Protein AF-0000000086481376 (afdb_homodimer)

Structure (mmCIF, N/CA/C/O backbone):
data_AF-0000000086481376-model_v1
#
loop_
_entity.id
_entity.type
_entity.pdbx_description
1 polymer 'Eukaryotic elongation factor-2 kinase'
#
loop_
_atom_site.group_PDB
_atom_site.id
_atom_site.type_symbol
_atom_site.label_atom_id
_atom_site.label_alt_id
_atom_site.label_comp_id
_atom_site.label_asym_id
_atom_site.label_entity_id
_atom_site.label_seq_id
_atom_site.pdbx_PDB_ins_code
_atom_site.Cartn_x
_atom_site.Cartn_y
_atom_site.Cartn_z
_atom_site.occupancy
_atom_site.B_iso_or_equiv
_atom_site.auth_seq_id
_atom_site.auth_comp_id
_atom_site.auth_asym_id
_atom_site.auth_atom_id
_atom_site.pdbx_PDB_model_num
ATOM 1 N N . ARG A 1 1 ? -102.312 -27.094 10.938 1 16.78 1 ARG A N 1
ATOM 2 C CA . ARG A 1 1 ? -103.438 -27.047 11.898 1 16.78 1 ARG A CA 1
ATOM 3 C C . ARG A 1 1 ? -103.375 -25.797 12.75 1 16.78 1 ARG A C 1
ATOM 5 O O . ARG A 1 1 ? -104.375 -25.141 12.977 1 16.78 1 ARG A O 1
ATOM 12 N N . ASP A 1 2 ? -102.375 -25.797 13.789 1 17.12 2 ASP A N 1
ATOM 13 C CA . ASP A 1 2 ? -102.875 -25.438 15.109 1 17.12 2 ASP A CA 1
ATOM 14 C C . ASP A 1 2 ? -103.125 -23.953 15.219 1 17.12 2 ASP A C 1
ATOM 16 O O . ASP A 1 2 ? -102.625 -23.156 14.398 1 17.12 2 ASP A O 1
ATOM 20 N N . SER A 1 3 ? -103.125 -23.453 16.578 1 18.91 3 SER A N 1
ATOM 21 C CA . SER A 1 3 ? -103.875 -22.75 17.594 1 18.91 3 SER A CA 1
ATOM 22 C C . SER A 1 3 ? -103.5 -21.266 17.641 1 18.91 3 SER A C 1
ATOM 24 O O . SER A 1 3 ? -104.375 -20.406 17.562 1 18.91 3 SER A O 1
ATOM 26 N N . GLU A 1 4 ? -102.625 -20.891 18.734 1 18.66 4 GLU A N 1
ATOM 27 C CA . GLU A 1 4 ? -103.062 -20.109 19.891 1 18.66 4 GLU A CA 1
ATOM 28 C C . GLU A 1 4 ? -103 -18.609 19.641 1 18.66 4 GLU A C 1
ATOM 30 O O . GLU A 1 4 ? -102.312 -18.188 18.688 1 18.66 4 GLU A O 1
ATOM 35 N N . ASN A 1 5 ? -102.562 -17.812 20.766 1 20.14 5 ASN A N 1
ATOM 36 C CA . ASN A 1 5 ? -103.375 -16.938 21.656 1 20.14 5 ASN A CA 1
ATOM 37 C C . ASN A 1 5 ? -103.125 -15.469 21.312 1 20.14 5 ASN A C 1
ATOM 39 O O . ASN A 1 5 ? -102.25 -15.133 20.547 1 20.14 5 ASN A O 1
ATOM 43 N N . SER A 1 6 ? -102.812 -14.609 22.406 1 18.89 6 SER A N 1
ATOM 44 C CA . SER A 1 6 ? -103.562 -13.625 23.125 1 18.89 6 SER A CA 1
ATOM 45 C C . SER A 1 6 ? -103.188 -12.203 22.719 1 18.89 6 SER A C 1
ATOM 47 O O . SER A 1 6 ? -104.062 -11.469 22.172 1 18.89 6 SER A O 1
ATOM 49 N N . GLY A 1 7 ? -102.375 -11.422 23.734 1 18.39 7 GLY A N 1
ATOM 50 C CA . GLY A 1 7 ? -102.875 -10.32 24.547 1 18.39 7 GLY A CA 1
ATOM 51 C C . GLY A 1 7 ? -102.625 -8.961 23.938 1 18.39 7 GLY A C 1
ATOM 52 O O . GLY A 1 7 ? -101.5 -8.711 23.391 1 18.39 7 GLY A O 1
ATOM 53 N N . ASP A 1 8 ? -103.438 -8.062 23.531 1 20.39 8 ASP A N 1
ATOM 54 C CA . ASP A 1 8 ? -103.812 -6.871 22.781 1 20.39 8 ASP A CA 1
ATOM 55 C C . ASP A 1 8 ? -103.25 -5.609 23.438 1 20.39 8 ASP A C 1
ATOM 57 O O . ASP A 1 8 ? -103.438 -4.504 22.922 1 20.39 8 ASP A O 1
ATOM 61 N N . SER A 1 9 ? -102.938 -5.859 24.797 1 19.77 9 SER A N 1
ATOM 62 C CA . SER A 1 9 ? -103.5 -4.695 25.453 1 19.77 9 SER A CA 1
ATOM 63 C C . SER A 1 9 ? -102.938 -3.398 24.938 1 19.77 9 SER A C 1
ATOM 65 O O . SER A 1 9 ? -101.812 -3.412 24.359 1 19.77 9 SER A O 1
ATOM 67 N N . GLY A 1 10 ? -103 -2.242 25.719 1 18.91 10 GLY A N 1
ATOM 68 C CA . GLY A 1 10 ? -103.562 -0.92 25.844 1 18.91 10 GLY A CA 1
ATOM 69 C C . GLY A 1 10 ? -102.562 0.204 25.594 1 18.91 10 GLY A C 1
ATOM 70 O O . GLY A 1 10 ? -101.375 0.058 25.875 1 18.91 10 GLY A O 1
ATOM 71 N N . TYR A 1 11 ? -102.812 1.391 24.812 1 19.52 11 TYR A N 1
ATOM 72 C CA . TYR A 1 11 ? -102.375 2.488 23.938 1 19.52 11 TYR A CA 1
ATOM 73 C C . TYR A 1 11 ? -101.875 3.67 24.75 1 19.52 11 TYR A C 1
ATOM 75 O O . TYR A 1 11 ? -101.188 4.535 24.234 1 19.52 11 TYR A O 1
ATOM 83 N N . PRO A 1 12 ? -101.812 3.729 26.25 1 21.61 12 PRO A N 1
ATOM 84 C CA . PRO A 1 12 ? -102.25 5.109 26.422 1 21.61 12 PRO A CA 1
ATOM 85 C C . PRO A 1 12 ? -101.25 6.137 26 1 21.61 12 PRO A C 1
ATOM 87 O O . PRO A 1 12 ? -100.062 5.824 25.938 1 21.61 12 PRO A O 1
ATOM 90 N N . SER A 1 13 ? -101.5 7.66 25.578 1 19.94 13 SER A N 1
ATOM 91 C CA . SER A 1 13 ? -101.25 8.805 24.703 1 19.94 13 SER A CA 1
ATOM 92 C C . SER A 1 13 ? -100.375 9.836 25.391 1 19.94 13 SER A C 1
ATOM 94 O O . SER A 1 13 ? -100.125 10.922 24.844 1 19.94 13 SER A O 1
ATOM 96 N N . GLU A 1 14 ? -99.5 9.602 26.5 1 17.91 14 GLU A N 1
ATOM 97 C CA . GLU A 1 14 ? -99.5 10.695 27.469 1 17.91 14 GLU A CA 1
ATOM 98 C C . GLU A 1 14 ? -98.938 11.977 26.875 1 17.91 14 GLU A C 1
ATOM 100 O O . GLU A 1 14 ? -98.312 11.938 25.828 1 17.91 14 GLU A O 1
ATOM 105 N N . LYS A 1 15 ? -98.312 12.984 27.938 1 20.02 15 LYS A N 1
ATOM 106 C CA . LYS A 1 15 ? -98.312 14.297 28.562 1 20.02 15 LYS A CA 1
ATOM 107 C C . LYS A 1 15 ? -97.25 15.203 27.984 1 20.02 15 LYS A C 1
ATOM 109 O O . LYS A 1 15 ? -96 14.914 28.125 1 20.02 15 LYS A O 1
ATOM 114 N N . ARG A 1 16 ? -97.188 15.961 26.656 1 19.91 16 ARG A N 1
ATOM 115 C CA . ARG A 1 16 ? -96.188 16.656 25.859 1 19.91 16 ARG A CA 1
ATOM 116 C C . ARG A 1 16 ? -95.75 17.938 26.547 1 19.91 16 ARG A C 1
ATOM 118 O O . ARG A 1 16 ? -95.062 18.766 25.938 1 19.91 16 ARG A O 1
ATOM 125 N N . SER A 1 17 ? -95.75 18.109 27.891 1 20.03 17 SER A N 1
ATOM 126 C CA . SER A 1 17 ? -95.875 19.531 28.203 1 20.03 17 SER A CA 1
ATOM 127 C C . SER A 1 17 ? -94.625 20.297 27.75 1 20.03 17 SER A C 1
ATOM 129 O O . SER A 1 17 ? -93.562 19.703 27.562 1 20.03 17 SER A O 1
ATOM 131 N N . GLU A 1 18 ? -94.625 21.703 27.531 1 23.19 18 GLU A N 1
ATOM 132 C CA . GLU A 1 18 ? -94.188 22.875 26.781 1 23.19 18 GLU A CA 1
ATOM 133 C C . GLU A 1 18 ? -92.938 23.484 27.406 1 23.19 18 GLU A C 1
ATOM 135 O O . GLU A 1 18 ? -93 24.172 28.422 1 23.19 18 GLU A O 1
ATOM 140 N N . LEU A 1 19 ? -91.75 22.656 27.734 1 22.34 19 LEU A N 1
ATOM 141 C CA . LEU A 1 19 ? -90.75 23.219 28.609 1 22.34 19 LEU A CA 1
ATOM 142 C C . LEU A 1 19 ? -90.062 24.453 27.969 1 22.34 19 LEU A C 1
ATOM 144 O O . LEU A 1 19 ? -89.938 24.516 26.75 1 22.34 19 LEU A O 1
ATOM 148 N N . ASP A 1 20 ? -89.875 25.609 28.719 1 27 20 ASP A N 1
ATOM 149 C CA . ASP A 1 20 ? -89.562 27.031 28.672 1 27 20 ASP A CA 1
ATOM 150 C C . ASP A 1 20 ? -88.062 27.25 28.312 1 27 20 ASP A C 1
ATOM 152 O O . ASP A 1 20 ? -87.188 26.812 29.016 1 27 20 ASP A O 1
ATOM 156 N N . TYR A 1 21 ? -87.562 27.188 27 1 27.11 21 TYR A N 1
ATOM 157 C CA . TYR A 1 21 ? -86.188 27.203 26.547 1 27.11 21 TYR A CA 1
ATOM 158 C C . TYR A 1 21 ? -85.562 28.578 26.719 1 27.11 21 TYR A C 1
ATOM 160 O O . TYR A 1 21 ? -86 29.547 26.078 1 27.11 21 TYR A O 1
ATOM 168 N N . PRO A 1 22 ? -85.188 28.953 28 1 30.05 22 PRO A N 1
ATOM 169 C CA . PRO A 1 22 ? -84.75 30.359 28.031 1 30.05 22 PRO A CA 1
ATOM 170 C C . PRO A 1 22 ? -83.562 30.609 27.125 1 30.05 22 PRO A C 1
ATOM 172 O O . PRO A 1 22 ? -82.812 29.688 26.734 1 30.05 22 PRO A O 1
ATOM 175 N N . GLU A 1 23 ? -83.375 31.859 26.562 1 28.7 23 GLU A N 1
ATOM 176 C CA . GLU A 1 23 ? -82.562 32.5 25.484 1 28.7 23 GLU A CA 1
ATOM 177 C C . GLU A 1 23 ? -81.125 32.656 25.875 1 28.7 23 GLU A C 1
ATOM 179 O O . GLU A 1 23 ? -80.812 33.344 26.859 1 28.7 23 GLU A O 1
ATOM 184 N N . PRO A 1 24 ? -80.125 31.594 25.828 1 29.59 24 PRO A N 1
ATOM 185 C CA . PRO A 1 24 ? -78.812 31.797 26.359 1 29.59 24 PRO A CA 1
ATOM 186 C C . PRO A 1 24 ? -78 32.875 25.609 1 29.59 24 PRO A C 1
ATOM 188 O O . PRO A 1 24 ? -78.125 32.969 24.391 1 29.59 24 PRO A O 1
ATOM 191 N N . ARG A 1 25 ? -77.688 34.031 26.219 1 30.55 25 ARG A N 1
ATOM 192 C CA . ARG A 1 25 ? -76.938 35.219 25.828 1 30.55 25 ARG A CA 1
ATOM 193 C C . ARG A 1 25 ? -75.5 34.844 25.453 1 30.55 25 ARG A C 1
ATOM 195 O O . ARG A 1 25 ? -74.875 34.094 26.172 1 30.55 25 ARG A O 1
ATOM 202 N N . ASP A 1 26 ? -75 34.844 24.188 1 27.5 26 ASP A N 1
ATOM 203 C CA . ASP A 1 26 ? -73.75 34.406 23.531 1 27.5 26 ASP A CA 1
ATOM 204 C C . ASP A 1 26 ? -72.625 35.312 23.938 1 27.5 26 ASP A C 1
ATOM 206 O O . ASP A 1 26 ? -72.625 36.5 23.609 1 27.5 26 ASP A O 1
ATOM 210 N N . HIS A 1 27 ? -72.188 35.5 25.219 1 30.8 27 HIS A N 1
ATOM 211 C CA . HIS A 1 27 ? -71.062 36.344 25.562 1 30.8 27 HIS A CA 1
ATOM 212 C C . HIS A 1 27 ? -69.812 35.906 24.844 1 30.8 27 HIS A C 1
ATOM 214 O O . HIS A 1 27 ? -69.438 34.75 24.922 1 30.8 27 HIS A O 1
ATOM 220 N N . GLY A 1 28 ? -69.5 36.312 23.641 1 31.05 28 GLY A N 1
ATOM 221 C CA . GLY A 1 28 ? -68.312 36 22.828 1 31.05 28 GLY A CA 1
ATOM 222 C C . GLY A 1 28 ? -67 36.344 23.516 1 31.05 28 GLY A C 1
ATOM 223 O O . GLY A 1 28 ? -66.812 37.5 23.906 1 31.05 28 GLY A O 1
ATOM 224 N N . HIS A 1 29 ? -66.438 35.562 24.422 1 33.06 29 HIS A N 1
ATOM 225 C CA . HIS A 1 29 ? -65.188 35.688 25.141 1 33.06 29 HIS A CA 1
ATOM 226 C C . HIS A 1 29 ? -64.062 35.812 24.156 1 33.06 29 HIS A C 1
ATOM 228 O O . HIS A 1 29 ? -63.906 35.031 23.219 1 33.06 29 HIS A O 1
ATOM 234 N N . SER A 1 30 ? -63.594 37 23.828 1 34.22 30 SER A N 1
ATOM 235 C CA . SER A 1 30 ? -62.375 37.312 23.047 1 34.22 30 SER A CA 1
ATOM 236 C C . SER A 1 30 ? -61.156 36.688 23.656 1 34.22 30 SER A C 1
ATOM 238 O O . SER A 1 30 ? -60.812 36.938 24.828 1 34.22 30 SER A O 1
ATOM 240 N N . ASN A 1 31 ? -60.812 35.438 23.422 1 34.12 31 ASN A N 1
ATOM 241 C CA . ASN A 1 31 ? -59.656 34.688 23.875 1 34.12 31 ASN A CA 1
ATOM 242 C C . ASN A 1 31 ? -58.344 35.344 23.438 1 34.12 31 ASN A C 1
ATOM 244 O O . ASN A 1 31 ? -58.125 35.531 22.25 1 34.12 31 ASN A O 1
ATOM 248 N N . GLY A 1 32 ? -57.906 36.281 24.156 1 35.12 32 GLY A N 1
ATOM 249 C CA . GLY A 1 32 ? -56.562 36.812 23.984 1 35.12 32 GLY A CA 1
ATOM 250 C C . GLY A 1 32 ? -55.5 35.75 23.828 1 35.12 32 GLY A C 1
ATOM 251 O O . GLY A 1 32 ? -55.375 34.844 24.641 1 35.12 32 GLY A O 1
ATOM 252 N N . SER A 1 33 ? -55.188 35.312 22.641 1 37.34 33 SER A N 1
ATOM 253 C CA . SER A 1 33 ? -54.156 34.344 22.25 1 37.34 33 SER A CA 1
ATOM 254 C C . SER A 1 33 ? -52.812 34.75 22.828 1 37.34 33 SER A C 1
ATOM 256 O O . SER A 1 33 ? -52.344 35.875 22.594 1 37.34 33 SER A O 1
ATOM 258 N N . ARG A 1 34 ? -52.562 34.438 24.078 1 37.09 34 ARG A N 1
ATOM 259 C CA . ARG A 1 34 ? -51.219 34.562 24.609 1 37.09 34 ARG A CA 1
ATOM 260 C C . ARG A 1 34 ? -50.188 33.969 23.656 1 37.09 34 ARG A C 1
ATOM 262 O O . ARG A 1 34 ? -50.312 32.812 23.234 1 37.09 34 ARG A O 1
ATOM 269 N N . ARG A 1 35 ? -49.469 34.75 22.938 1 41.38 35 ARG A N 1
ATOM 270 C CA . ARG A 1 35 ? -48.312 34.375 22.156 1 41.38 35 ARG A CA 1
ATOM 271 C C . ARG A 1 35 ? -47.375 33.469 22.984 1 41.38 35 ARG A C 1
ATOM 273 O O . ARG A 1 35 ? -47.125 33.75 24.156 1 41.38 35 ARG A O 1
ATOM 280 N N . PRO A 1 36 ? -47.344 32.188 22.703 1 39.34 36 PRO A N 1
ATOM 281 C CA . PRO A 1 36 ? -46.375 31.359 23.422 1 39.34 36 PRO A CA 1
ATOM 282 C C . PRO A 1 36 ? -45 32.031 23.5 1 39.34 36 PRO A C 1
ATOM 284 O O . PRO A 1 36 ? -44.531 32.625 22.531 1 39.34 36 PRO A O 1
ATOM 287 N N . GLU A 1 37 ? -44.594 32.656 24.516 1 39.94 37 GLU A N 1
ATOM 288 C CA . GLU A 1 37 ? -43.188 32.969 24.703 1 39.94 37 GLU A CA 1
ATOM 289 C C . GLU A 1 37 ? -42.312 31.812 24.234 1 39.94 37 GLU A C 1
ATOM 291 O O . GLU A 1 37 ? -42.406 30.703 24.734 1 39.94 37 GLU A O 1
ATOM 296 N N . SER A 1 38 ? -41.969 31.641 22.969 1 41.84 38 SER A N 1
ATOM 297 C CA . SER A 1 38 ? -40.969 30.734 22.453 1 41.84 38 SER A CA 1
ATOM 298 C C . SER A 1 38 ? -39.75 30.703 23.375 1 41.84 38 SER A C 1
ATOM 300 O O . SER A 1 38 ? -39.25 31.734 23.828 1 41.84 38 SER A O 1
ATOM 302 N N . ASP A 1 39 ? -39.656 29.719 24.203 1 44.09 39 ASP A N 1
ATOM 303 C CA . ASP A 1 39 ? -38.438 29.375 24.938 1 44.09 39 ASP A CA 1
ATOM 304 C C . ASP A 1 39 ? -37.219 29.484 24.047 1 44.09 39 ASP A C 1
ATOM 306 O O . ASP A 1 39 ? -36.781 28.5 23.438 1 44.09 39 ASP A O 1
ATOM 310 N N . GLU A 1 40 ? -37.031 30.5 23.422 1 49.19 40 GLU A N 1
ATOM 311 C CA . GLU A 1 40 ? -35.75 30.75 22.781 1 49.19 40 GLU A CA 1
ATOM 312 C C . GLU A 1 40 ? -34.594 30.469 23.75 1 49.19 40 GLU A C 1
ATOM 314 O O . GLU A 1 40 ? -33.469 30.312 23.328 1 49.19 40 GLU A O 1
ATOM 319 N N . ASP A 1 41 ? -34.969 30.359 25 1 52.59 41 ASP A N 1
ATOM 320 C CA . ASP A 1 41 ? -33.844 30.172 25.938 1 52.59 41 ASP A CA 1
ATOM 321 C C . ASP A 1 41 ? -33.344 28.734 25.906 1 52.59 41 ASP A C 1
ATOM 323 O O . ASP A 1 41 ? -32.25 28.438 26.422 1 52.59 41 ASP A O 1
ATOM 327 N N . SER A 1 42 ? -34.219 27.797 25.531 1 54.91 42 SER A N 1
ATOM 328 C CA . SER A 1 42 ? -33.781 26.422 25.562 1 54.91 42 SER A CA 1
ATOM 329 C C . SER A 1 42 ? -32.781 26.125 24.453 1 54.91 42 SER A C 1
ATOM 331 O O . SER A 1 42 ? -31.875 25.312 24.609 1 54.91 42 SER A O 1
ATOM 333 N N . LEU A 1 43 ? -32.969 26.75 23.344 1 55.16 43 LEU A N 1
ATOM 334 C CA . LEU A 1 43 ? -31.984 26.562 22.281 1 55.16 43 LEU A CA 1
ATOM 335 C C . LEU A 1 43 ? -30.641 27.188 22.656 1 55.16 43 LEU A C 1
ATOM 337 O O . LEU A 1 43 ? -29.578 26.672 22.297 1 55.16 43 LEU A O 1
ATOM 341 N N . GLY A 1 44 ? -30.797 28.203 23.453 1 54.75 44 GLY A N 1
ATOM 342 C CA . GLY A 1 44 ? -29.578 28.828 23.938 1 54.75 44 GLY A CA 1
ATOM 343 C C . GLY A 1 44 ? -28.828 27.984 24.953 1 54.75 44 GLY A C 1
ATOM 344 O O . GLY A 1 44 ? -27.609 27.953 24.953 1 54.75 44 GLY A O 1
ATOM 345 N N . SER A 1 45 ? -29.578 27.25 25.734 1 57.88 45 SER A N 1
ATOM 346 C CA . SER A 1 45 ? -28.953 26.406 26.75 1 57.88 45 SER A CA 1
ATOM 347 C C . SER A 1 45 ? -28.359 25.156 26.141 1 57.88 45 SER A C 1
ATOM 349 O O . SER A 1 45 ? -27.266 24.719 26.531 1 57.88 45 SER A O 1
ATOM 351 N N . SER A 1 46 ? -29.062 24.625 25.203 1 59.03 46 SER A N 1
ATOM 352 C CA . SER A 1 46 ? -28.578 23.422 24.516 1 59.03 46 SER A CA 1
ATOM 353 C C . SER A 1 46 ? -27.312 23.734 23.703 1 59.03 46 SER A C 1
A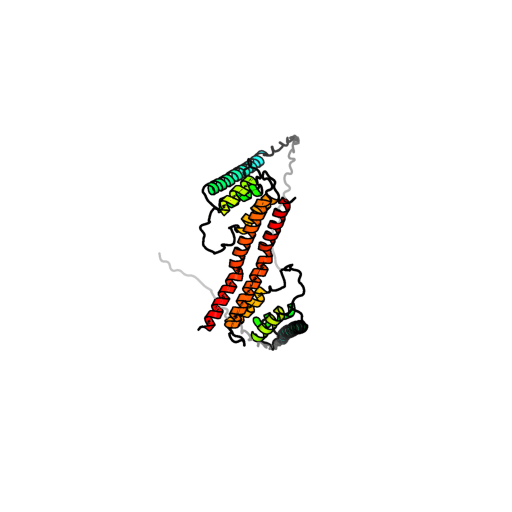TOM 355 O O . SER A 1 46 ? -26.375 22.922 23.672 1 59.03 46 SER A O 1
ATOM 357 N N . GLY A 1 47 ? -27.312 24.844 23.156 1 59.25 47 GLY A N 1
ATOM 358 C CA . GLY A 1 47 ? -26.109 25.297 22.469 1 59.25 47 GLY A CA 1
ATOM 359 C C . GLY A 1 47 ? -24.938 25.516 23.391 1 59.25 47 GLY A C 1
ATOM 360 O O . GLY A 1 47 ? -23.812 25.109 23.078 1 59.25 47 GLY A O 1
ATOM 361 N N . ARG A 1 48 ? -25.266 26.094 24.562 1 62.94 48 ARG A N 1
ATOM 362 C CA . ARG A 1 48 ? -24.234 26.328 25.578 1 62.94 48 ARG A CA 1
ATOM 363 C C . ARG A 1 48 ? -23.719 25.016 26.156 1 62.94 48 ARG A C 1
ATOM 365 O O . ARG A 1 48 ? -22.516 24.859 26.375 1 62.94 48 ARG A O 1
ATOM 372 N N . GLU A 1 49 ? -24.609 24.141 26.391 1 64.44 49 GLU A N 1
ATOM 373 C CA . GLU A 1 49 ? -24.219 22.828 26.906 1 64.44 49 GLU A CA 1
ATOM 374 C C . GLU A 1 49 ? -23.344 22.078 25.906 1 64.44 49 GLU A C 1
ATOM 376 O O . GLU A 1 49 ? -22.359 21.438 26.281 1 64.44 49 GLU A O 1
ATOM 381 N N . THR A 1 50 ? -23.781 22.25 24.656 1 69.38 50 THR A N 1
ATOM 382 C CA . THR A 1 50 ? -22.984 21.609 23.609 1 69.38 50 THR A CA 1
ATOM 383 C C . THR A 1 50 ? -21.625 22.281 23.5 1 69.38 50 THR A C 1
ATOM 385 O O . THR A 1 50 ? -20.594 21.594 23.406 1 69.38 50 THR A O 1
ATOM 388 N N . GLU A 1 51 ? -21.688 23.578 23.75 1 72.19 51 GLU A N 1
ATOM 389 C CA . GLU A 1 51 ? -20.422 24.312 23.703 1 72.19 51 GLU A CA 1
ATOM 390 C C . GLU A 1 51 ? -19.562 23.984 24.906 1 72.19 51 GLU A C 1
ATOM 392 O O . GLU A 1 51 ? -18.344 23.844 24.781 1 72.19 51 GLU A O 1
ATOM 397 N N . GLU A 1 52 ? -20.188 23.984 26.031 1 73.25 52 GLU A N 1
ATOM 398 C CA . GLU A 1 52 ? -19.469 23.625 27.25 1 73.25 52 GLU A CA 1
ATOM 399 C C . GLU A 1 52 ? -18.875 22.219 27.172 1 73.25 52 GLU A C 1
ATOM 401 O O . GLU A 1 52 ? -17.75 21.984 27.609 1 73.25 52 GLU A O 1
ATOM 406 N N . ASN A 1 53 ? -19.594 21.359 26.625 1 74 53 ASN A N 1
ATOM 407 C CA . ASN A 1 53 ? -19.125 19.984 26.484 1 74 53 ASN A CA 1
ATOM 408 C C . ASN A 1 53 ? -17.984 19.891 25.469 1 74 53 ASN A C 1
ATOM 410 O O . ASN A 1 53 ? -17.031 19.125 25.688 1 74 53 ASN A O 1
ATOM 414 N N . LYS A 1 54 ? -18.125 20.672 24.484 1 75.56 54 LYS A N 1
ATOM 415 C CA . LYS A 1 54 ? -17.031 20.719 23.516 1 75.56 54 LYS A CA 1
ATOM 416 C C . LYS A 1 54 ? -15.758 21.266 24.141 1 75.56 54 LYS A C 1
ATOM 418 O O . LYS A 1 54 ? -14.664 20.75 23.891 1 75.56 54 LYS A O 1
ATOM 423 N N . THR A 1 55 ? -15.922 22.266 24.938 1 80.81 55 THR A N 1
ATOM 424 C CA . THR A 1 55 ? -14.781 22.859 25.625 1 80.81 55 THR A CA 1
ATOM 425 C C . THR A 1 55 ? -14.125 21.859 26.562 1 80.81 55 THR A C 1
ATOM 427 O O . THR A 1 55 ? -12.914 21.672 26.531 1 80.81 55 THR A O 1
ATOM 430 N N . LYS A 1 56 ? -14.977 21.219 27.312 1 84.69 56 LYS A N 1
ATOM 431 C CA . LYS A 1 56 ? -14.453 20.234 28.25 1 84.69 56 LYS A CA 1
ATOM 432 C C . LYS A 1 56 ? -13.781 19.078 27.516 1 84.69 56 LYS A C 1
ATOM 434 O O . LYS A 1 56 ? -12.719 18.609 27.922 1 84.69 56 LYS A O 1
ATOM 439 N N . GLY A 1 57 ? -14.352 18.688 26.469 1 90.62 57 GLY A N 1
ATOM 440 C CA . GLY A 1 57 ? -13.781 17.594 25.703 1 90.62 57 GLY A CA 1
ATOM 441 C C . GLY A 1 57 ? -12.398 17.906 25.156 1 90.62 57 GLY A C 1
ATOM 442 O O . GLY A 1 57 ? -11.477 17.094 25.297 1 90.62 57 GLY A O 1
ATOM 443 N N . PHE A 1 58 ? -12.305 19.078 24.641 1 94 58 PHE A N 1
ATOM 444 C CA . PHE A 1 58 ? -11.008 19.453 24.094 1 94 58 PHE A CA 1
ATOM 445 C C . PHE A 1 58 ? -9.977 19.625 25.203 1 94 58 PHE A C 1
ATOM 447 O O . PHE A 1 58 ? -8.82 19.234 25.047 1 94 58 PHE A O 1
ATOM 454 N N . ASP A 1 59 ? -10.438 20.234 26.25 1 93.75 59 ASP A N 1
ATOM 455 C CA . ASP A 1 59 ? -9.523 20.469 27.359 1 93.75 59 ASP A CA 1
ATOM 456 C C . ASP A 1 59 ? -9.008 19.156 27.938 1 93.75 59 ASP A C 1
ATOM 458 O O . ASP A 1 59 ? -7.844 19.047 28.344 1 93.75 59 ASP A O 1
ATOM 462 N N . TYR A 1 60 ? -9.859 18.172 28 1 94.38 60 TYR A N 1
ATOM 463 C CA . TYR A 1 60 ? -9.422 16.859 28.438 1 94.38 60 TYR A CA 1
ATOM 464 C C . TYR A 1 60 ? -8.391 16.281 27.469 1 94.38 60 TYR A C 1
ATOM 466 O O . TYR A 1 60 ? -7.379 15.719 27.906 1 94.38 60 TYR A O 1
ATOM 474 N N . LEU A 1 61 ? -8.641 16.422 26.219 1 94.88 61 LEU A N 1
ATOM 475 C CA . LEU A 1 61 ? -7.711 15.945 25.203 1 94.88 61 LEU A CA 1
ATOM 476 C C . LEU A 1 61 ? -6.363 16.656 25.328 1 94.88 61 LEU A C 1
ATOM 478 O O . LEU A 1 61 ? -5.312 16.016 25.234 1 94.88 61 LEU A O 1
ATOM 482 N N . LEU A 1 62 ? -6.469 17.938 25.531 1 96.75 62 LEU A N 1
ATOM 483 C CA . LEU A 1 62 ? -5.25 18.734 25.641 1 96.75 62 LEU A CA 1
ATOM 484 C C . LEU A 1 62 ? -4.445 18.328 26.875 1 96.75 62 LEU A C 1
ATOM 486 O O . LEU A 1 62 ? -3.221 18.203 26.812 1 96.75 62 LEU A O 1
ATOM 490 N N . LYS A 1 63 ? -5.098 18.094 27.938 1 97.06 63 LYS A N 1
ATOM 491 C CA . LYS A 1 63 ? -4.434 17.641 29.156 1 97.06 63 LYS A CA 1
ATOM 492 C C . LYS A 1 63 ? -3.758 16.297 28.953 1 97.06 63 LYS A C 1
ATOM 494 O O . LYS A 1 63 ? -2.645 16.078 29.422 1 97.06 63 LYS A O 1
ATOM 499 N N . ALA A 1 64 ? -4.426 15.406 28.391 1 96.56 64 ALA A N 1
ATOM 500 C CA . ALA A 1 64 ? -3.865 14.094 28.078 1 96.56 64 ALA A CA 1
ATOM 501 C C . ALA A 1 64 ? -2.654 14.211 27.172 1 96.56 64 ALA A C 1
ATOM 503 O O . ALA A 1 64 ? -1.652 13.523 27.359 1 96.56 64 ALA A O 1
ATOM 504 N N . ALA A 1 65 ? -2.717 15.109 26.234 1 96.56 65 ALA A N 1
ATOM 505 C CA . ALA A 1 65 ? -1.595 15.359 25.328 1 96.56 65 ALA A CA 1
ATOM 506 C C . ALA A 1 65 ? -0.393 15.914 26.094 1 96.56 65 ALA A C 1
ATOM 508 O O . ALA A 1 65 ? 0.733 15.445 25.906 1 96.56 65 ALA A O 1
ATOM 509 N N . GLU A 1 66 ? -0.679 16.812 26.938 1 97.62 66 GLU A N 1
ATOM 510 C CA . GLU A 1 66 ? 0.376 17.422 27.734 1 97.62 66 GLU A CA 1
ATOM 511 C C . GLU A 1 66 ? 1.021 16.391 28.672 1 97.62 66 GLU A C 1
ATOM 513 O O . GLU A 1 66 ? 2.205 16.5 28.984 1 97.62 66 GLU A O 1
ATOM 518 N N . ALA A 1 67 ? 0.219 15.375 29.016 1 96.5 67 ALA A N 1
ATOM 519 C CA . ALA A 1 67 ? 0.709 14.312 29.891 1 96.5 67 ALA A CA 1
ATOM 520 C C . ALA A 1 67 ? 1.498 13.273 29.109 1 96.5 67 ALA A C 1
ATOM 522 O O . ALA A 1 67 ? 2.043 12.328 29.688 1 96.5 67 ALA A O 1
ATOM 523 N N . GLY A 1 68 ? 1.482 13.414 27.859 1 94.88 68 GLY A N 1
ATOM 524 C CA . GLY A 1 68 ? 2.359 12.555 27.078 1 94.88 68 GLY A CA 1
ATOM 525 C C . GLY A 1 68 ? 1.61 11.492 26.297 1 94.88 68 GLY A C 1
ATOM 526 O O . GLY A 1 68 ? 2.219 10.562 25.75 1 94.88 68 GLY A O 1
ATOM 527 N N . ASP A 1 69 ? 0.344 11.594 26.234 1 94.25 69 ASP A N 1
ATOM 528 C CA . ASP A 1 69 ? -0.435 10.633 25.453 1 94.25 69 ASP A CA 1
ATOM 529 C C . ASP A 1 69 ? -0.352 10.945 23.953 1 94.25 69 ASP A C 1
ATOM 531 O O . ASP A 1 69 ? -0.942 11.914 23.484 1 94.25 69 ASP A O 1
ATOM 535 N N . ARG A 1 70 ? 0.245 10.102 23.25 1 94.69 70 ARG A N 1
ATOM 536 C CA . ARG A 1 70 ? 0.541 10.344 21.828 1 94.69 70 ARG A CA 1
ATOM 537 C C . ARG A 1 70 ? -0.742 10.492 21.031 1 94.69 70 ARG A C 1
ATOM 539 O O . ARG A 1 70 ? -0.831 11.352 20.141 1 94.69 70 ARG A O 1
ATOM 546 N N . GLN A 1 71 ? -1.643 9.57 21.297 1 92.75 71 GLN A N 1
ATOM 547 C CA . GLN A 1 71 ? -2.904 9.641 20.562 1 92.75 71 GLN A CA 1
ATOM 548 C C . GLN A 1 71 ? -3.598 10.984 20.797 1 92.75 71 GLN A C 1
ATOM 550 O O . GLN A 1 71 ? -4.117 11.586 19.859 1 92.75 71 GLN A O 1
ATOM 555 N N . SER A 1 72 ? -3.598 11.477 21.969 1 94.94 72 SER A N 1
ATOM 556 C CA . SER A 1 72 ? -4.188 12.773 22.281 1 94.94 72 SER A CA 1
ATOM 557 C C . SER A 1 72 ? -3.43 13.906 21.609 1 94.94 72 SER A C 1
ATOM 559 O O . SER A 1 72 ? -4.031 14.891 21.172 1 94.94 72 SER A O 1
ATOM 561 N N . MET A 1 73 ? -2.125 13.812 21.484 1 96.62 73 MET A N 1
ATOM 562 C CA . MET A 1 73 ? -1.338 14.805 20.766 1 96.62 73 MET A CA 1
ATOM 563 C C . MET A 1 73 ? -1.812 14.93 19.328 1 96.62 73 MET A C 1
ATOM 565 O O . MET A 1 73 ? -1.959 16.047 18.812 1 96.62 73 MET A O 1
ATOM 569 N N . ILE A 1 74 ? -2.068 13.758 18.75 1 95.88 74 ILE A N 1
ATOM 570 C CA . ILE A 1 74 ? -2.5 13.734 17.359 1 95.88 74 ILE A CA 1
ATOM 571 C C . ILE A 1 74 ? -3.893 14.352 17.234 1 95.88 74 ILE A C 1
ATOM 573 O O . ILE A 1 74 ? -4.156 15.133 16.312 1 95.88 74 ILE A O 1
ATOM 577 N N . LEU A 1 75 ? -4.746 14.047 18.172 1 95.69 75 LEU A N 1
ATOM 578 C CA . LEU A 1 75 ? -6.105 14.578 18.141 1 95.69 75 LEU A CA 1
ATOM 579 C C . LEU A 1 75 ? -6.102 16.094 18.344 1 95.69 75 LEU A C 1
ATOM 581 O O . LEU A 1 75 ? -6.852 16.812 17.688 1 95.69 75 LEU A O 1
ATOM 585 N N . VAL A 1 76 ? -5.32 16.594 19.234 1 96.88 76 VAL A N 1
ATOM 586 C CA . VAL A 1 76 ? -5.18 18.031 19.469 1 96.88 76 VAL A CA 1
ATOM 587 C C . VAL A 1 76 ? -4.629 18.703 18.203 1 96.88 76 VAL A C 1
ATOM 589 O O . VAL A 1 76 ? -5.129 19.75 17.797 1 96.88 76 VAL A O 1
ATOM 592 N N . ALA A 1 77 ? -3.643 18.062 17.609 1 97.75 77 ALA A N 1
ATOM 593 C CA . ALA A 1 77 ? -3.072 18.594 16.375 1 97.75 77 ALA A CA 1
ATOM 594 C C . ALA A 1 77 ? -4.137 18.719 15.297 1 97.75 77 ALA A C 1
ATOM 596 O O . ALA A 1 77 ? -4.23 19.75 14.625 1 97.75 77 ALA A O 1
ATOM 597 N N . ARG A 1 78 ? -4.922 17.734 15.156 1 96.88 78 ARG A N 1
ATOM 598 C CA . ARG A 1 78 ? -5.977 17.719 14.148 1 96.88 78 ARG A CA 1
ATOM 599 C C . ARG A 1 78 ? -7.004 18.812 14.414 1 96.88 78 ARG A C 1
ATOM 601 O O . ARG A 1 78 ? -7.523 19.422 13.477 1 96.88 78 ARG A O 1
ATOM 608 N N . ALA A 1 79 ? -7.277 19 15.648 1 96.38 79 ALA A N 1
ATOM 609 C CA . ALA A 1 79 ? -8.211 20.062 16.016 1 96.38 79 ALA A CA 1
ATOM 610 C C . ALA A 1 79 ? -7.691 21.422 15.562 1 96.38 79 ALA A C 1
ATOM 612 O O . ALA A 1 79 ? -8.406 22.172 14.906 1 96.38 79 ALA A O 1
ATOM 613 N N . PHE A 1 80 ? -6.5 21.75 15.797 1 97.94 80 PHE A N 1
ATOM 614 C CA . PHE A 1 80 ? -5.898 23.016 15.391 1 97.94 80 PHE A CA 1
ATOM 615 C C . PHE A 1 80 ? -5.711 23.078 13.883 1 97.94 80 PHE A C 1
ATOM 617 O O . PHE A 1 80 ? -5.793 24.156 13.281 1 97.94 80 PHE A O 1
ATOM 624 N N . ASP A 1 81 ? -5.488 21.906 13.273 1 98.19 81 ASP A N 1
ATOM 625 C CA . ASP A 1 81 ? -5.293 21.781 11.836 1 98.19 81 ASP A CA 1
ATOM 626 C C . ASP A 1 81 ? -6.57 22.141 11.078 1 98.19 81 ASP A C 1
ATOM 628 O O . ASP A 1 81 ? -6.535 22.938 10.133 1 98.19 81 ASP A O 1
ATOM 632 N N . THR A 1 82 ? -7.695 21.609 11.578 1 96.25 82 THR A N 1
ATOM 633 C CA . THR A 1 82 ? -8.938 21.672 10.82 1 96.25 82 THR A CA 1
ATOM 634 C C . THR A 1 82 ? -9.859 22.766 11.383 1 96.25 82 THR A C 1
ATOM 636 O O . THR A 1 82 ? -10.781 23.219 10.703 1 96.25 82 THR A O 1
ATOM 639 N N . GLY A 1 83 ? -9.594 23.094 12.641 1 95.62 83 GLY A N 1
ATOM 640 C CA . GLY A 1 83 ? -10.492 24.031 13.312 1 95.62 83 GLY A CA 1
ATOM 641 C C . GLY A 1 83 ? -11.719 23.359 13.891 1 95.62 83 GLY A C 1
ATOM 642 O O . GLY A 1 83 ? -12.586 24.031 14.469 1 95.62 83 GLY A O 1
ATOM 643 N N . LEU A 1 84 ? -11.719 22 13.852 1 91.56 84 LEU A N 1
ATOM 644 C CA . LEU A 1 84 ? -12.852 21.234 14.359 1 91.56 84 LEU A CA 1
ATOM 645 C C . LEU A 1 84 ? -12.57 20.719 15.766 1 91.56 84 LEU A C 1
ATOM 647 O O . LEU A 1 84 ? -11.43 20.422 16.094 1 91.56 84 LEU A O 1
ATOM 651 N N . ASN A 1 85 ? -13.562 20.672 16.594 1 89.75 85 ASN A N 1
ATOM 652 C CA . ASN A 1 85 ? -13.508 20.109 17.938 1 89.75 85 ASN A CA 1
ATOM 653 C C . ASN A 1 85 ? -12.625 20.953 18.859 1 89.75 85 ASN A C 1
ATOM 655 O O . ASN A 1 85 ? -11.93 20.422 19.719 1 89.75 85 ASN A O 1
ATOM 659 N N . LEU A 1 86 ? -12.578 22.188 18.438 1 93.81 86 LEU A N 1
ATOM 660 C CA . LEU A 1 86 ? -11.883 23.141 19.297 1 93.81 86 LEU A CA 1
ATOM 661 C C . LEU A 1 86 ? -12.852 23.766 20.297 1 93.81 86 LEU A C 1
ATOM 663 O O . LEU A 1 86 ? -14.062 23.797 20.062 1 93.81 86 LEU A O 1
ATOM 667 N N . SER A 1 87 ? -12.266 24.188 21.406 1 89.31 87 SER A N 1
ATOM 668 C CA . SER A 1 87 ? -13.07 25.016 22.312 1 89.31 87 SER A CA 1
ATOM 669 C C . SER A 1 87 ? -13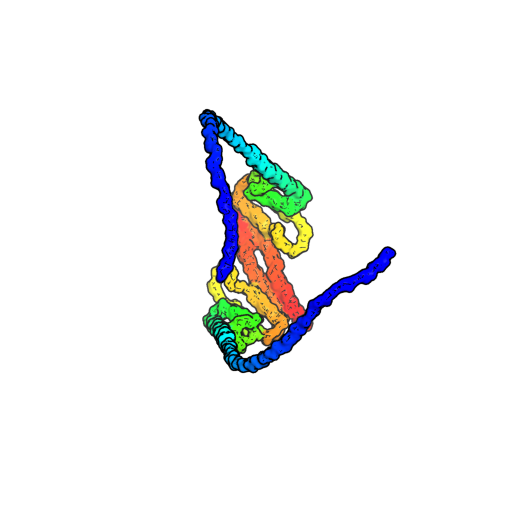.492 26.312 21.641 1 89.31 87 SER A C 1
ATOM 671 O O . SER A 1 87 ? -12.789 26.812 20.75 1 89.31 87 SER A O 1
ATOM 673 N N . PRO A 1 88 ? -14.633 26.891 22.062 1 88.12 88 PRO A N 1
ATOM 674 C CA . PRO A 1 88 ? -15.172 28.078 21.406 1 88.12 88 PRO A CA 1
ATOM 675 C C . PRO A 1 88 ? -14.195 29.266 21.438 1 88.12 88 PRO A C 1
ATOM 677 O O . PRO A 1 88 ? -14.289 30.172 20.609 1 88.12 88 PRO A O 1
ATOM 680 N N . ASP A 1 89 ? -13.305 29.266 22.359 1 89.94 89 ASP A N 1
ATOM 681 C CA . ASP A 1 89 ? -12.359 30.375 22.5 1 89.94 89 ASP A CA 1
ATOM 682 C C . ASP A 1 89 ? -11.109 30.141 21.656 1 89.94 89 ASP A C 1
ATOM 684 O O . ASP A 1 89 ? -10.195 30.969 21.656 1 89.94 89 ASP A O 1
ATOM 688 N N . ARG A 1 90 ? -11.086 29.047 20.969 1 93.5 90 ARG A N 1
ATOM 689 C CA . ARG A 1 90 ? -9.906 28.703 20.172 1 93.5 90 ARG A CA 1
ATOM 690 C C . ARG A 1 90 ? -10.242 28.641 18.688 1 93.5 90 ARG A C 1
ATOM 692 O O . ARG A 1 90 ? -11.398 28.391 18.328 1 93.5 90 ARG A O 1
ATOM 699 N N . TYR A 1 91 ? -9.188 28.906 17.859 1 94.94 91 TYR A N 1
ATOM 700 C CA . TYR A 1 91 ? -9.352 28.922 16.406 1 94.94 91 TYR A CA 1
ATOM 701 C C . TYR A 1 91 ? -8.281 28.062 15.734 1 94.94 91 TYR A C 1
ATOM 703 O O . TYR A 1 91 ? -7.316 27.656 16.375 1 94.94 91 TYR A O 1
ATOM 711 N N . GLN A 1 92 ? -8.594 27.844 14.5 1 96.94 92 GLN A N 1
ATOM 712 C CA . GLN A 1 92 ? -7.621 27.141 13.672 1 96.94 92 GLN A CA 1
ATOM 713 C C . GLN A 1 92 ? -6.258 27.828 13.711 1 96.94 92 GLN A C 1
ATOM 715 O O . GLN A 1 92 ? -6.172 29.047 13.562 1 96.94 92 GLN A O 1
ATOM 720 N N . ASP A 1 93 ? -5.203 27 13.992 1 98.56 93 ASP A N 1
ATOM 721 C CA . ASP A 1 93 ? -3.834 27.484 14.141 1 98.56 93 ASP A CA 1
ATOM 722 C C . ASP A 1 93 ? -2.824 26.422 13.719 1 98.56 93 ASP A C 1
ATOM 724 O O . ASP A 1 93 ? -2.566 25.484 14.469 1 98.56 93 ASP A O 1
ATOM 728 N N . TRP A 1 94 ? -2.236 26.656 12.555 1 98.44 94 TRP A N 1
ATOM 729 C CA . TRP A 1 94 ? -1.355 25.625 12.008 1 98.44 94 TRP A CA 1
ATOM 730 C C . TRP A 1 94 ? -0.017 25.609 12.734 1 98.44 94 TRP A C 1
ATOM 732 O O . TRP A 1 94 ? 0.715 24.625 12.688 1 98.44 94 TRP A O 1
ATOM 742 N N . SER A 1 95 ? 0.4 26.688 13.391 1 98.44 95 SER A N 1
ATOM 743 C CA . SER A 1 95 ? 1.591 26.656 14.227 1 98.44 95 SER A CA 1
ATOM 744 C C . SER A 1 95 ? 1.396 25.703 15.414 1 98.44 95 SER A C 1
ATOM 746 O O . SER A 1 95 ? 2.291 24.922 15.742 1 98.44 95 SER A O 1
ATOM 748 N N . GLU A 1 96 ? 0.219 25.766 16.016 1 98.12 96 GLU A N 1
ATOM 749 C CA . GLU A 1 96 ? -0.114 24.859 17.109 1 98.12 96 GLU A CA 1
ATOM 750 C C . GLU A 1 96 ? -0.239 23.422 16.609 1 98.12 96 GLU A C 1
ATOM 752 O O . GLU A 1 96 ? 0.258 22.484 17.234 1 98.12 96 GLU A O 1
ATOM 757 N N . ALA A 1 97 ? -0.946 23.281 15.492 1 98.5 97 ALA A N 1
ATOM 758 C CA . ALA A 1 97 ? -1.087 21.953 14.898 1 98.5 97 ALA A CA 1
ATOM 759 C C . ALA A 1 97 ? 0.277 21.312 14.656 1 98.5 97 ALA A C 1
ATOM 761 O O . ALA A 1 97 ? 0.515 20.172 15.055 1 98.5 97 ALA A O 1
ATOM 762 N N . LEU A 1 98 ? 1.181 22.062 14.016 1 98.5 98 LEU A N 1
ATOM 763 C CA . LEU A 1 98 ? 2.523 21.594 13.703 1 98.5 98 LEU A CA 1
ATOM 764 C C . LEU A 1 98 ? 3.26 21.172 14.969 1 98.5 98 LEU A C 1
ATOM 766 O O . LEU A 1 98 ? 3.949 20.156 14.984 1 98.5 98 LEU A O 1
ATOM 770 N N . HIS A 1 99 ? 3.178 21.969 15.992 1 98 99 HIS A N 1
ATOM 771 C CA . HIS A 1 99 ? 3.809 21.656 17.266 1 98 99 HIS A CA 1
ATOM 772 C C . HIS A 1 99 ? 3.377 20.297 17.781 1 98 99 HIS A C 1
ATOM 774 O O . HIS A 1 99 ? 4.219 19.453 18.141 1 98 99 HIS A O 1
ATOM 780 N N . TRP A 1 100 ? 2.104 20.078 17.812 1 97.81 100 TRP A N 1
ATOM 781 C CA . TRP A 1 100 ? 1.588 18.844 18.391 1 97.81 100 TRP A CA 1
ATOM 782 C C . TRP A 1 100 ? 1.857 17.656 17.453 1 97.81 100 TRP A C 1
ATOM 784 O O . TRP A 1 100 ? 2.154 16.562 17.922 1 97.81 100 TRP A O 1
ATOM 794 N N . TYR A 1 101 ? 1.715 17.781 16.078 1 97.31 101 TYR A N 1
ATOM 795 C CA . TYR A 1 101 ? 2.119 16.719 15.164 1 97.31 101 TYR A CA 1
ATOM 796 C C . TYR A 1 101 ? 3.578 16.344 15.391 1 97.31 101 TYR A C 1
ATOM 798 O O . TYR A 1 101 ? 3.91 15.156 15.461 1 97.31 101 TYR A O 1
ATOM 806 N N . ASN A 1 102 ? 4.434 17.344 15.484 1 96.81 102 ASN A N 1
ATOM 807 C CA . ASN A 1 102 ? 5.859 17.094 15.68 1 96.81 102 ASN A CA 1
ATOM 808 C C . ASN A 1 102 ? 6.129 16.391 17 1 96.81 102 ASN A C 1
ATOM 810 O O . ASN A 1 102 ? 6.91 15.43 17.047 1 96.81 102 ASN A O 1
ATOM 814 N N . THR A 1 103 ? 5.508 16.859 18.031 1 96.5 103 THR A N 1
ATOM 815 C CA . THR A 1 103 ? 5.664 16.234 19.344 1 96.5 103 THR A CA 1
ATOM 816 C C . THR A 1 103 ? 5.219 14.773 19.312 1 96.5 103 THR A C 1
ATOM 818 O O . THR A 1 103 ? 5.867 13.906 19.891 1 96.5 103 THR A O 1
ATOM 821 N N . ALA A 1 104 ? 4.109 14.531 18.656 1 95.81 104 ALA A N 1
ATOM 822 C CA . ALA A 1 104 ? 3.623 13.164 18.5 1 95.81 104 ALA A CA 1
ATOM 823 C C . ALA A 1 104 ? 4.645 12.297 17.781 1 95.81 104 ALA A C 1
ATOM 825 O O . ALA A 1 104 ? 4.848 11.133 18.141 1 95.81 104 ALA A O 1
ATOM 826 N N . LEU A 1 105 ? 5.266 12.797 16.75 1 94.94 105 LEU A N 1
ATOM 827 C CA . LEU A 1 105 ? 6.25 12.07 15.953 1 94.94 105 LEU A CA 1
ATOM 828 C C . LEU A 1 105 ? 7.48 11.727 16.797 1 94.94 105 LEU A C 1
ATOM 830 O O . LEU A 1 105 ? 8.125 10.703 16.562 1 94.94 105 LEU A O 1
ATOM 834 N N . GLU A 1 106 ? 7.777 12.547 17.734 1 94.19 106 GLU A N 1
ATOM 835 C CA . GLU A 1 106 ? 8.945 12.359 18.594 1 94.19 106 GLU A CA 1
ATOM 836 C C . GLU A 1 106 ? 8.617 11.453 19.781 1 94.19 106 GLU A C 1
ATOM 838 O O . GLU A 1 106 ? 9.523 10.953 20.453 1 94.19 106 GLU A O 1
ATOM 843 N N . THR A 1 107 ? 7.34 11.32 19.984 1 90.25 107 THR A N 1
ATOM 844 C CA . THR A 1 107 ? 6.906 10.492 21.094 1 90.25 107 THR A CA 1
ATOM 845 C C . THR A 1 107 ? 6.754 9.039 20.672 1 90.25 107 THR A C 1
ATOM 847 O O . THR A 1 107 ? 6.133 8.75 19.641 1 90.25 107 THR A O 1
ATOM 850 N N . THR A 1 108 ? 7.723 8.156 20.859 1 71.31 108 THR A N 1
ATOM 851 C CA . THR A 1 108 ? 7.695 6.746 20.5 1 71.31 108 THR A CA 1
ATOM 852 C C . THR A 1 108 ? 6.516 6.039 21.156 1 71.31 108 THR A C 1
ATOM 854 O O . THR A 1 108 ? 6.215 6.285 22.328 1 71.31 108 THR A O 1
ATOM 857 N N . ASP A 1 109 ? 5.523 5.801 20.281 1 60.56 109 ASP A N 1
ATOM 858 C CA . ASP A 1 109 ? 4.598 4.883 20.938 1 60.56 109 ASP A CA 1
ATOM 859 C C . ASP A 1 109 ? 5.258 3.527 21.188 1 60.56 109 ASP A C 1
ATOM 861 O O . ASP A 1 109 ? 5.961 3 20.328 1 60.56 109 ASP A O 1
ATOM 865 N N . CYS A 1 110 ? 5.684 3.355 22.422 1 46.31 110 CYS A N 1
ATOM 866 C CA . CYS A 1 110 ? 6.23 2.061 22.812 1 46.31 110 CYS A CA 1
ATOM 867 C C . CYS A 1 110 ? 5.477 0.924 22.125 1 46.31 110 CYS A C 1
ATOM 869 O O . CYS A 1 110 ? 5.762 -0.249 22.375 1 46.31 110 CYS A O 1
ATOM 871 N N . ASP A 1 111 ? 4.387 1.152 21.516 1 47 111 ASP A N 1
ATOM 872 C CA . ASP A 1 111 ? 3.854 -0.089 20.953 1 47 111 ASP A CA 1
ATOM 873 C C . ASP A 1 111 ? 4.707 -0.585 19.797 1 47 111 ASP A C 1
ATOM 875 O O . ASP A 1 111 ? 4.598 -0.078 18.672 1 47 111 ASP A O 1
ATOM 879 N N . GLU A 1 112 ? 5.918 -0.856 20.141 1 41.09 112 GLU A N 1
ATOM 880 C CA . GLU A 1 112 ? 6.863 -1.57 19.281 1 41.09 112 GLU A CA 1
ATOM 881 C C . GLU A 1 112 ? 6.168 -2.658 18.469 1 41.09 112 GLU A C 1
ATOM 883 O O . GLU A 1 112 ? 6.82 -3.406 17.734 1 41.09 112 GLU A O 1
ATOM 888 N N . GLY A 1 113 ? 5.023 -3.186 18.984 1 38.22 113 GLY A N 1
ATOM 889 C CA . GLY A 1 113 ? 4.496 -4.32 18.25 1 38.22 113 GLY A CA 1
ATOM 890 C C . GLY A 1 113 ? 4.078 -3.967 16.828 1 38.22 113 GLY A C 1
ATOM 891 O O . GLY A 1 113 ? 3.332 -3.01 16.625 1 38.22 113 GLY A O 1
ATOM 892 N N . GLY A 1 114 ? 4.918 -4.125 15.859 1 41.41 114 GLY A N 1
ATOM 893 C CA . GLY A 1 114 ? 4.828 -4.234 14.414 1 41.41 114 GLY A CA 1
ATOM 894 C C . GLY A 1 114 ? 3.406 -4.426 13.914 1 41.41 114 GLY A C 1
ATOM 895 O O . GLY A 1 114 ? 3.189 -4.797 12.758 1 41.41 114 GLY A O 1
ATOM 896 N N . GLU A 1 115 ? 2.594 -4.879 14.844 1 41.31 115 GLU A N 1
ATOM 897 C CA . GLU A 1 115 ? 1.242 -5.055 14.32 1 41.31 115 GLU A CA 1
ATOM 898 C C . GLU A 1 115 ? 0.597 -3.709 14 1 41.31 115 GLU A C 1
ATOM 900 O O . GLU A 1 115 ? 0.406 -2.879 14.891 1 41.31 115 GLU A O 1
ATOM 905 N N . TYR A 1 116 ? 0.849 -3.201 12.836 1 39.38 116 TYR A N 1
ATOM 906 C CA . TYR A 1 116 ? -0.076 -2.186 12.344 1 39.38 116 TYR A CA 1
ATOM 907 C C . TYR A 1 116 ? -1.455 -2.355 12.969 1 39.38 116 TYR A C 1
ATOM 909 O O . TYR A 1 116 ? -2.227 -3.225 12.555 1 39.38 116 TYR A O 1
ATOM 917 N N . ASP A 1 117 ? -1.569 -2.311 14.18 1 41.94 117 ASP A N 1
ATOM 918 C CA . ASP A 1 117 ? -2.98 -2.148 14.516 1 41.94 117 ASP A CA 1
ATOM 919 C C . ASP A 1 117 ? -3.621 -1.041 13.688 1 41.94 117 ASP A C 1
ATOM 921 O O . ASP A 1 117 ? -3.244 0.127 13.797 1 41.94 117 ASP A O 1
ATOM 925 N N . GLY A 1 118 ? -3.949 -1.329 12.539 1 39.88 118 GLY A N 1
ATOM 926 C CA . GLY A 1 118 ? -4.609 -0.643 11.445 1 39.88 118 GLY A CA 1
ATOM 927 C C . GLY A 1 118 ? -5.344 0.611 11.875 1 39.88 118 GLY A C 1
ATOM 928 O O . GLY A 1 118 ? -5.504 1.547 11.094 1 39.88 118 GLY A O 1
ATOM 929 N N . ILE A 1 119 ? -6.398 0.466 12.633 1 42.25 119 ILE A N 1
ATOM 930 C CA . ILE A 1 119 ? -7.5 1.425 12.594 1 42.25 119 ILE A CA 1
ATOM 931 C C . ILE A 1 119 ? -7.012 2.787 13.086 1 42.25 119 ILE A C 1
ATOM 933 O O . ILE A 1 119 ? -7.441 3.826 12.578 1 42.25 119 ILE A O 1
ATOM 937 N N . GLN A 1 120 ? -6.328 2.92 14.305 1 51.56 120 GLN A N 1
ATOM 938 C CA . GLN A 1 120 ? -6.43 4.191 15.016 1 51.56 120 GLN A CA 1
ATOM 939 C C . GLN A 1 120 ? -5.172 5.031 14.82 1 51.56 120 GLN A C 1
ATOM 941 O O . GLN A 1 120 ? -5.234 6.262 14.82 1 51.56 120 GLN A O 1
ATOM 946 N N . ASP A 1 121 ? -3.93 4.363 14.57 1 64.62 121 ASP A N 1
ATOM 947 C CA . ASP A 1 121 ? -2.746 5.215 14.656 1 64.62 121 ASP A CA 1
ATOM 948 C C . ASP A 1 121 ? -2.352 5.738 13.273 1 64.62 121 ASP A C 1
ATOM 950 O O . ASP A 1 121 ? -2.279 4.977 12.312 1 64.62 121 ASP A O 1
ATOM 954 N N . GLU A 1 122 ? -2.555 7.008 13.289 1 81.12 122 GLU A N 1
ATOM 955 C CA . GLU A 1 122 ? -2.113 7.691 12.078 1 81.12 122 GLU A CA 1
ATOM 956 C C . GLU A 1 122 ? -0.677 7.316 11.727 1 81.12 122 GLU A C 1
ATOM 958 O O . GLU A 1 122 ? 0.227 7.461 12.547 1 81.12 122 GLU A O 1
ATOM 963 N N . PRO A 1 123 ? -0.521 6.691 10.602 1 85.75 123 PRO A N 1
ATOM 964 C CA . PRO A 1 123 ? 0.843 6.309 10.227 1 85.75 123 PRO A CA 1
ATOM 965 C C . PRO A 1 123 ? 1.81 7.488 10.227 1 85.75 123 PRO A C 1
ATOM 967 O O . PRO A 1 123 ? 1.411 8.617 9.914 1 85.75 123 PRO A O 1
ATOM 970 N N . ARG A 1 124 ? 3.059 7.094 10.578 1 90.94 124 ARG A N 1
ATOM 971 C CA . ARG A 1 124 ? 4.113 8.102 10.68 1 90.94 124 ARG A CA 1
ATOM 972 C C . ARG A 1 124 ? 4.223 8.898 9.383 1 90.94 124 ARG A C 1
ATOM 974 O O . ARG A 1 124 ? 4.363 10.125 9.414 1 90.94 124 ARG A O 1
ATOM 981 N N . TYR A 1 125 ? 4.094 8.219 8.195 1 92.25 125 TYR A N 1
ATOM 982 C CA . TYR A 1 125 ? 4.285 8.914 6.922 1 92.25 125 TYR A CA 1
ATOM 983 C C . TYR A 1 125 ? 3.184 9.938 6.688 1 92.25 125 TYR A C 1
ATOM 985 O O . TYR A 1 125 ? 3.422 10.984 6.086 1 92.25 125 TYR A O 1
ATOM 993 N N . ALA A 1 126 ? 1.982 9.672 7.238 1 93.25 126 ALA A N 1
ATOM 994 C CA . ALA A 1 126 ? 0.853 10.578 7.047 1 93.25 126 ALA A CA 1
ATOM 995 C C . ALA A 1 126 ? 1.026 11.852 7.867 1 93.25 126 ALA A C 1
ATOM 997 O O . ALA A 1 126 ? 0.712 12.945 7.395 1 93.25 126 ALA A O 1
ATOM 998 N N . LEU A 1 127 ? 1.516 11.664 9.07 1 96.38 127 LEU A N 1
ATOM 999 C CA . LEU A 1 127 ? 1.752 12.82 9.93 1 96.38 127 LEU A CA 1
ATOM 1000 C C . LEU A 1 127 ? 2.848 13.711 9.352 1 96.38 127 LEU A C 1
ATOM 1002 O O . LEU A 1 127 ? 2.701 14.938 9.312 1 96.38 127 LEU A O 1
ATOM 1006 N N . LEU A 1 128 ? 3.898 13.086 8.875 1 97.75 128 LEU A N 1
ATOM 1007 C CA . LEU A 1 128 ? 5.004 13.805 8.258 1 97.75 128 LEU A CA 1
ATOM 1008 C C . LEU A 1 128 ? 4.531 14.555 7.016 1 97.75 128 LEU A C 1
ATOM 1010 O O . LEU A 1 128 ? 4.848 15.734 6.84 1 97.75 128 LEU A O 1
ATOM 1014 N N . ALA A 1 129 ? 3.742 13.891 6.234 1 97.38 129 ALA A N 1
ATOM 1015 C CA . ALA A 1 129 ? 3.25 14.5 5 1 97.38 129 ALA A CA 1
ATOM 1016 C C . ALA A 1 129 ? 2.322 15.672 5.293 1 97.38 129 ALA A C 1
ATOM 1018 O O . ALA A 1 129 ? 2.34 16.688 4.586 1 97.38 129 ALA A O 1
ATOM 1019 N N . ARG A 1 130 ? 1.55 15.539 6.285 1 98 130 ARG A N 1
ATOM 1020 C CA . ARG A 1 130 ? 0.639 16.625 6.629 1 98 130 ARG A CA 1
ATOM 1021 C C . ARG A 1 130 ? 1.409 17.859 7.074 1 98 130 ARG A C 1
ATOM 1023 O O . ARG A 1 130 ? 1.087 18.984 6.664 1 98 130 ARG A O 1
ATOM 1030 N N . GLU A 1 131 ? 2.434 17.672 7.934 1 98.5 131 GLU A N 1
ATOM 1031 C CA . GLU A 1 131 ? 3.287 18.781 8.336 1 98.5 131 GLU A CA 1
ATOM 1032 C C . GLU A 1 131 ? 3.926 19.453 7.121 1 98.5 131 GLU A C 1
ATOM 1034 O O . GLU A 1 131 ? 3.961 20.688 7.031 1 98.5 131 GLU A O 1
ATOM 1039 N N . ALA A 1 132 ? 4.371 18.625 6.227 1 98.69 132 ALA A N 1
ATOM 1040 C CA . ALA A 1 132 ? 5.016 19.125 5.02 1 98.69 132 ALA A CA 1
ATOM 1041 C C . ALA A 1 132 ? 4.059 20 4.211 1 98.69 132 ALA A C 1
ATOM 1043 O O . ALA A 1 132 ? 4.426 21.078 3.746 1 98.69 132 ALA A O 1
ATOM 1044 N N . GLU A 1 133 ? 2.912 19.531 4.078 1 98.38 133 GLU A N 1
ATOM 1045 C CA . GLU A 1 133 ? 1.9 20.25 3.307 1 98.38 133 GLU A CA 1
ATOM 1046 C C . GLU A 1 133 ? 1.577 21.609 3.941 1 98.38 133 GLU A C 1
ATOM 1048 O O . GLU A 1 133 ? 1.43 22.609 3.242 1 98.38 133 GLU A O 1
ATOM 1053 N N . MET A 1 134 ? 1.456 21.656 5.191 1 98.38 134 MET A N 1
ATOM 1054 C CA . MET A 1 134 ? 1.175 22.906 5.895 1 98.38 134 MET A CA 1
ATOM 1055 C C . MET A 1 134 ? 2.287 23.922 5.668 1 98.38 134 MET A C 1
ATOM 1057 O O . MET A 1 134 ? 2.018 25.094 5.391 1 98.38 134 MET A O 1
ATOM 1061 N N . LEU A 1 135 ? 3.504 23.453 5.727 1 98.56 135 LEU A N 1
ATOM 1062 C CA . LEU A 1 135 ? 4.656 24.328 5.559 1 98.56 135 LEU A CA 1
ATOM 1063 C C . LEU A 1 135 ? 4.812 24.75 4.102 1 98.56 135 LEU A C 1
ATOM 1065 O O . LEU A 1 135 ? 5.391 25.797 3.811 1 98.56 135 LEU A O 1
ATOM 1069 N N . PHE A 1 136 ? 4.312 23.969 3.232 1 98.06 136 PHE A N 1
ATOM 1070 C CA . PHE A 1 136 ? 4.332 24.266 1.807 1 98.06 136 PHE A CA 1
ATOM 1071 C C . PHE A 1 136 ? 3.332 25.359 1.47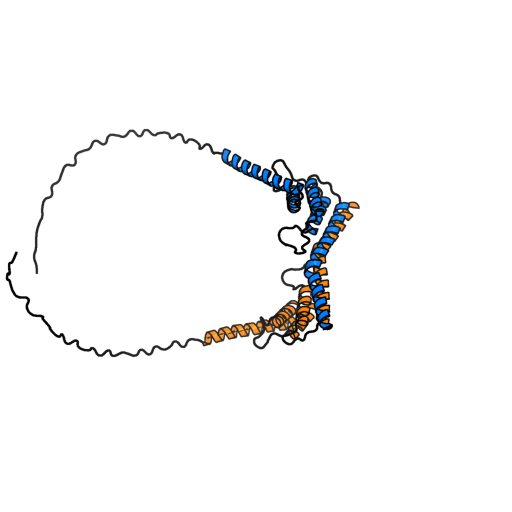4 1 98.06 136 PHE A C 1
ATOM 1073 O O . PHE A 1 136 ? 3.635 26.266 0.693 1 98.06 136 PHE A O 1
ATOM 1080 N N . THR A 1 137 ? 2.191 25.312 2.029 1 97.12 137 THR A N 1
ATOM 1081 C CA . THR A 1 137 ? 1.087 26.203 1.692 1 97.12 137 THR A CA 1
ATOM 1082 C C . THR A 1 137 ? 1.127 27.453 2.551 1 97.12 137 THR A C 1
ATOM 1084 O O . THR A 1 137 ? 0.845 28.547 2.064 1 97.12 137 THR A O 1
ATOM 1087 N N . GLY A 1 138 ? 1.525 27.281 3.74 1 97.5 138 GLY A N 1
ATOM 1088 C CA . GLY A 1 138 ? 1.329 28.359 4.688 1 97.5 138 GLY A CA 1
ATOM 1089 C C . GLY A 1 138 ? -0.133 28.688 4.926 1 97.5 138 GLY A C 1
ATOM 1090 O O . GLY A 1 138 ? -1.013 28.156 4.246 1 97.5 138 GLY A O 1
ATOM 1091 N N . GLY A 1 139 ? -0.316 29.609 6.055 1 97 139 GLY A N 1
ATOM 1092 C CA . GLY A 1 139 ? -1.681 29.984 6.387 1 97 139 GLY A CA 1
ATOM 1093 C C . GLY A 1 139 ? -2.051 29.672 7.824 1 97 139 GLY A C 1
ATOM 1094 O O . GLY A 1 139 ? -1.329 28.953 8.516 1 97 139 GLY A O 1
ATOM 1095 N N . TYR A 1 140 ? -3.102 30.297 8.305 1 97.31 140 TYR A N 1
ATOM 1096 C CA . TYR A 1 140 ? -3.637 30.094 9.648 1 97.31 140 TYR A CA 1
ATOM 1097 C C . TYR A 1 140 ? -2.561 30.312 10.703 1 97.31 140 TYR A C 1
ATOM 1099 O O . TYR A 1 140 ? -2.379 29.469 11.594 1 97.31 140 TYR A O 1
ATOM 1107 N N . GLY A 1 141 ? -1.722 31.234 10.477 1 96.94 141 GLY A N 1
ATOM 1108 C CA . GLY A 1 141 ? -0.724 31.625 11.461 1 96.94 141 GLY A CA 1
ATOM 1109 C C . GLY A 1 141 ? 0.63 30.984 11.219 1 96.94 141 GLY A C 1
ATOM 1110 O O . GLY A 1 141 ? 1.546 31.125 12.031 1 96.94 141 GLY A O 1
ATOM 1111 N N . LEU A 1 142 ? 0.758 30.219 10.156 1 98.31 142 LEU A N 1
ATOM 1112 C CA . LEU A 1 142 ? 2.006 29.531 9.828 1 98.31 142 LEU A CA 1
ATOM 1113 C C . LEU A 1 142 ? 2.598 30.078 8.531 1 98.31 142 LEU A C 1
ATOM 1115 O O . LEU A 1 142 ? 1.899 30.172 7.52 1 98.31 142 LEU A O 1
ATOM 1119 N N . ASP A 1 143 ? 3.85 30.469 8.539 1 97.62 143 ASP A N 1
ATOM 1120 C CA . ASP A 1 143 ? 4.539 30.906 7.324 1 97.62 143 ASP A CA 1
ATOM 1121 C C . ASP A 1 143 ? 5.016 29.703 6.508 1 97.62 143 ASP A C 1
ATOM 1123 O O . ASP A 1 143 ? 5.363 28.656 7.07 1 97.62 143 ASP A O 1
ATOM 1127 N N . LYS A 1 144 ? 5.078 29.938 5.234 1 97.5 144 LYS A N 1
ATOM 1128 C CA . LYS A 1 144 ? 5.684 28.938 4.371 1 97.5 144 LYS A CA 1
ATOM 1129 C C . LYS A 1 144 ? 7.145 28.688 4.75 1 97.5 144 LYS A C 1
ATOM 1131 O O . LYS A 1 144 ? 7.848 29.625 5.152 1 97.5 144 LYS A O 1
ATOM 1136 N N . ASP A 1 145 ? 7.516 27.469 4.637 1 98.19 145 ASP A N 1
ATOM 1137 C CA . ASP A 1 145 ? 8.906 27.031 4.77 1 98.19 145 ASP A CA 1
ATOM 1138 C C . ASP A 1 145 ? 9.219 25.906 3.793 1 98.19 145 ASP A C 1
ATOM 1140 O O . ASP A 1 145 ? 9.211 24.719 4.172 1 98.19 145 ASP A O 1
ATOM 1144 N N . PRO A 1 146 ? 9.5 26.359 2.549 1 97.75 146 PRO A N 1
ATOM 1145 C CA . PRO A 1 146 ? 9.672 25.359 1.495 1 97.75 146 PRO A CA 1
ATOM 1146 C C . PRO A 1 146 ? 10.805 24.375 1.793 1 97.75 146 PRO A C 1
ATOM 1148 O O . PRO A 1 146 ? 10.711 23.188 1.455 1 97.75 146 PRO A O 1
ATOM 1151 N N . GLN A 1 147 ? 11.898 24.844 2.408 1 97.62 147 GLN A N 1
ATOM 1152 C CA . GLN A 1 147 ? 13.008 23.953 2.738 1 97.62 147 GLN A CA 1
ATOM 1153 C C . GLN A 1 147 ? 12.57 22.859 3.713 1 97.62 147 GLN A C 1
ATOM 1155 O O . GLN A 1 147 ? 12.758 21.672 3.453 1 97.62 147 GLN A O 1
ATOM 1160 N N . ARG A 1 148 ? 11.969 23.297 4.773 1 97.94 148 ARG A N 1
ATOM 1161 C CA . ARG A 1 148 ? 11.5 22.328 5.766 1 97.94 148 ARG A CA 1
ATOM 1162 C C . ARG A 1 148 ? 10.422 21.422 5.184 1 97.94 148 ARG A C 1
ATOM 1164 O O . ARG A 1 148 ? 10.367 20.234 5.508 1 97.94 148 ARG A O 1
ATOM 1171 N N . SER A 1 149 ? 9.594 21.969 4.348 1 98.5 149 SER A N 1
ATOM 1172 C CA . SER A 1 149 ? 8.562 21.203 3.674 1 98.5 149 SER A CA 1
ATOM 1173 C C . SER A 1 149 ? 9.164 20.062 2.852 1 98.5 149 SER A C 1
ATOM 1175 O O . SER A 1 149 ? 8.758 18.906 2.99 1 98.5 149 SER A O 1
ATOM 1177 N N . GLY A 1 150 ? 10.094 20.359 2.02 1 97.75 150 GLY A N 1
ATOM 1178 C CA . GLY A 1 150 ? 10.75 19.344 1.214 1 97.75 150 GLY A CA 1
ATOM 1179 C C . GLY A 1 150 ? 11.391 18.25 2.043 1 97.75 150 GLY A C 1
ATOM 1180 O O . GLY A 1 150 ? 11.266 17.062 1.723 1 97.75 150 GLY A O 1
ATOM 1181 N N . ASP A 1 151 ? 12.086 18.625 3.133 1 97.81 151 ASP A N 1
ATOM 1182 C CA . ASP A 1 151 ? 12.719 17.672 4.027 1 97.81 151 ASP A CA 1
ATOM 1183 C C . ASP A 1 151 ? 11.688 16.719 4.641 1 97.81 151 ASP A C 1
ATOM 1185 O O . ASP A 1 151 ? 11.914 15.516 4.719 1 97.81 151 ASP A O 1
ATOM 1189 N N . LEU A 1 152 ? 10.539 17.25 5.051 1 98.38 152 LEU A N 1
ATOM 1190 C CA . LEU A 1 152 ? 9.484 16.469 5.684 1 98.38 152 LEU A CA 1
ATOM 1191 C C . LEU A 1 152 ? 8.82 15.531 4.676 1 98.38 152 LEU A C 1
ATOM 1193 O O . LEU A 1 152 ? 8.523 14.383 4.996 1 98.38 152 LEU A O 1
ATOM 1197 N N . TYR A 1 153 ? 8.633 15.977 3.428 1 97.5 153 TYR A N 1
ATOM 1198 C CA . TYR A 1 153 ? 8.109 15.102 2.387 1 97.5 153 TYR A CA 1
ATOM 1199 C C . TYR A 1 153 ? 9.07 13.953 2.109 1 97.5 153 TYR A C 1
ATOM 1201 O O . TYR A 1 153 ? 8.648 12.82 1.856 1 97.5 153 TYR A O 1
ATOM 1209 N N . THR A 1 154 ? 10.352 14.266 2.148 1 96.19 154 THR A N 1
ATOM 1210 C CA . THR A 1 154 ? 11.344 13.211 1.974 1 96.19 154 THR A CA 1
ATOM 1211 C C . THR A 1 154 ? 11.242 12.18 3.096 1 96.19 154 THR A C 1
ATOM 1213 O O . THR A 1 154 ? 11.242 10.977 2.844 1 96.19 154 THR A O 1
ATOM 1216 N N . GLN A 1 155 ? 11.141 12.648 4.309 1 95.81 155 GLN A N 1
ATOM 1217 C CA . GLN A 1 155 ? 10.977 11.742 5.441 1 95.81 155 GLN A CA 1
ATOM 1218 C C . GLN A 1 155 ? 9.68 10.953 5.328 1 95.81 155 GLN A C 1
ATOM 1220 O O . GLN A 1 155 ? 9.633 9.773 5.684 1 95.81 155 GLN A O 1
ATOM 1225 N N . ALA A 1 156 ? 8.594 11.594 4.879 1 94.75 156 ALA A N 1
ATOM 1226 C CA . ALA A 1 156 ? 7.32 10.906 4.664 1 94.75 156 ALA A CA 1
ATOM 1227 C C . ALA A 1 156 ? 7.461 9.789 3.637 1 94.75 156 ALA A C 1
ATOM 1229 O O . ALA A 1 156 ? 6.93 8.695 3.822 1 94.75 156 ALA A O 1
ATOM 1230 N N . ALA A 1 157 ? 8.227 10.086 2.598 1 89.94 157 ALA A N 1
ATOM 1231 C CA . ALA A 1 157 ? 8.461 9.086 1.561 1 89.94 157 ALA A CA 1
ATOM 1232 C C . ALA A 1 157 ? 9.211 7.883 2.123 1 89.94 157 ALA A C 1
ATOM 1234 O O . ALA A 1 157 ? 8.852 6.734 1.852 1 89.94 157 ALA A O 1
ATOM 1235 N N . GLU A 1 158 ? 10.234 8.195 2.893 1 87.06 158 GLU A N 1
ATOM 1236 C CA . GLU A 1 158 ? 11.008 7.125 3.51 1 87.06 158 GLU A CA 1
ATOM 1237 C C . GLU A 1 158 ? 10.156 6.297 4.461 1 87.06 158 GLU A C 1
ATOM 1239 O O . GLU A 1 158 ? 10.227 5.066 4.457 1 87.06 158 GLU A O 1
ATOM 1244 N N . ALA A 1 159 ? 9.352 6.938 5.23 1 86.31 159 ALA A N 1
ATOM 1245 C CA . ALA A 1 159 ? 8.461 6.242 6.16 1 86.31 159 ALA A CA 1
ATOM 1246 C C . ALA A 1 159 ? 7.426 5.414 5.406 1 86.31 159 ALA A C 1
ATOM 1248 O O . ALA A 1 159 ? 7.078 4.309 5.828 1 86.31 159 ALA A O 1
ATOM 1249 N N . ALA A 1 160 ? 6.906 6.016 4.352 1 85.06 160 ALA A N 1
ATOM 1250 C CA . ALA A 1 160 ? 5.945 5.293 3.525 1 85.06 160 ALA A CA 1
ATOM 1251 C C . ALA A 1 160 ? 6.574 4.039 2.922 1 85.06 160 ALA A C 1
ATOM 1253 O O . ALA A 1 160 ? 5.941 2.98 2.879 1 85.06 160 ALA A O 1
ATOM 1254 N N . MET A 1 161 ? 7.785 4.223 2.484 1 76.88 161 MET A N 1
ATOM 1255 C CA . MET A 1 161 ? 8.508 3.086 1.926 1 76.88 161 MET A CA 1
ATOM 1256 C C . MET A 1 161 ? 8.695 1.991 2.973 1 76.88 161 MET A C 1
ATOM 1258 O O . MET A 1 161 ? 8.531 0.807 2.674 1 76.88 161 MET A O 1
ATOM 1262 N N . GLU A 1 162 ? 9.109 2.43 4.129 1 75.12 162 GLU A N 1
ATOM 1263 C CA . GLU A 1 162 ? 9.312 1.472 5.211 1 75.12 162 GLU A CA 1
ATOM 1264 C C . GLU A 1 162 ? 8.008 0.768 5.574 1 75.12 162 GLU A C 1
ATOM 1266 O O . GLU A 1 162 ? 7.992 -0.448 5.777 1 75.12 162 GLU A O 1
ATOM 1271 N N . ALA A 1 163 ? 6.926 1.521 5.668 1 74.88 163 ALA A N 1
ATOM 1272 C CA . ALA A 1 163 ? 5.617 0.975 6.016 1 74.88 163 ALA A CA 1
ATOM 1273 C C . ALA A 1 163 ? 5.137 -0.014 4.957 1 74.88 163 ALA A C 1
ATOM 1275 O O . ALA A 1 163 ? 4.523 -1.032 5.281 1 74.88 163 ALA A O 1
ATOM 1276 N N . MET A 1 164 ? 5.438 0.38 3.717 1 70.31 164 MET A N 1
ATOM 1277 C CA . MET A 1 164 ? 4.996 -0.445 2.598 1 70.31 164 MET A CA 1
ATOM 1278 C C . MET A 1 164 ? 5.84 -1.709 2.484 1 70.31 164 MET A C 1
ATOM 1280 O O . MET A 1 164 ? 5.332 -2.773 2.131 1 70.31 164 MET A O 1
ATOM 1284 N N . LYS A 1 165 ? 7.215 -1.463 2.656 1 65 165 LYS A N 1
ATOM 1285 C CA . LYS A 1 165 ? 8.102 -2.621 2.666 1 65 165 LYS A CA 1
ATOM 1286 C C . LYS A 1 165 ? 7.652 -3.648 3.701 1 65 165 LYS A C 1
ATOM 1288 O O . LYS A 1 165 ? 7.758 -4.855 3.473 1 65 165 LYS A O 1
ATOM 1293 N N . GLY A 1 166 ? 7.414 -3.115 4.793 1 62.34 166 GLY A N 1
ATOM 1294 C CA . GLY A 1 166 ? 7.004 -4.031 5.848 1 62.34 166 GLY A CA 1
ATOM 1295 C C . GLY A 1 166 ? 5.801 -4.875 5.473 1 62.34 166 GLY A C 1
ATOM 1296 O O . GLY A 1 166 ? 5.703 -6.035 5.871 1 62.34 166 GLY A O 1
ATOM 1297 N N . ARG A 1 167 ? 5.105 -4.199 4.641 1 71.19 167 ARG A N 1
ATOM 1298 C CA . ARG A 1 167 ? 3.85 -4.922 4.488 1 71.19 167 ARG A CA 1
ATOM 1299 C C . ARG A 1 167 ? 3.975 -6.023 3.439 1 71.19 167 ARG A C 1
ATOM 1301 O O . ARG A 1 167 ? 4.355 -7.152 3.76 1 71.19 167 ARG A O 1
ATOM 1308 N N . LEU A 1 168 ? 3.734 -5.883 2.141 1 75.12 168 LEU A N 1
ATOM 1309 C CA . LEU A 1 168 ? 3.551 -6.945 1.158 1 75.12 168 LEU A CA 1
ATOM 1310 C C . LEU A 1 168 ? 4.891 -7.418 0.611 1 75.12 168 LEU A C 1
ATOM 1312 O O . LEU A 1 168 ? 5.129 -8.625 0.491 1 75.12 168 LEU A O 1
ATOM 1316 N N . ALA A 1 169 ? 5.949 -6.59 0.38 1 82.44 169 ALA A N 1
ATOM 1317 C CA . ALA A 1 169 ? 7.262 -6.953 -0.148 1 82.44 169 ALA A CA 1
ATOM 1318 C C . ALA A 1 169 ? 8.039 -7.805 0.852 1 82.44 169 ALA A C 1
ATOM 1320 O O . ALA A 1 169 ? 8.648 -8.812 0.479 1 82.44 169 ALA A O 1
ATOM 1321 N N . ASN A 1 170 ? 7.977 -7.426 2.074 1 81.19 170 ASN A N 1
ATOM 1322 C CA . ASN A 1 170 ? 8.672 -8.18 3.111 1 81.19 170 ASN A CA 1
ATOM 1323 C C . ASN A 1 170 ? 8.102 -9.594 3.252 1 81.19 170 ASN A C 1
ATOM 1325 O O . ASN A 1 170 ? 8.852 -10.547 3.469 1 81.19 170 ASN A O 1
ATOM 1329 N N . GLN A 1 171 ? 6.828 -9.633 3.221 1 86.44 171 GLN A N 1
ATOM 1330 C CA . GLN A 1 171 ? 6.195 -10.945 3.285 1 86.44 171 GLN A CA 1
ATOM 1331 C C . GLN A 1 171 ? 6.688 -11.844 2.158 1 86.44 171 GLN A C 1
ATOM 1333 O O . GLN A 1 171 ? 7.004 -13.016 2.387 1 86.44 171 GLN A O 1
ATOM 1338 N N . TYR A 1 172 ? 6.84 -11.281 0.995 1 94 172 TYR A N 1
ATOM 1339 C CA . TYR A 1 172 ? 7.273 -12.086 -0.141 1 94 172 TYR A CA 1
ATOM 1340 C C . TYR A 1 172 ? 8.742 -12.469 -0.01 1 94 172 TYR A C 1
ATOM 1342 O O . TYR A 1 172 ? 9.141 -13.586 -0.375 1 94 172 TYR A O 1
ATOM 1350 N N . TYR A 1 173 ? 9.602 -11.617 0.5 1 91.56 173 TYR A N 1
ATOM 1351 C CA . TYR A 1 173 ? 10.992 -11.961 0.745 1 91.56 173 TYR A CA 1
ATOM 1352 C C . TYR A 1 173 ? 11.109 -13.086 1.768 1 91.56 173 TYR A C 1
ATOM 1354 O O . TYR A 1 173 ? 11.953 -13.977 1.633 1 91.56 173 TYR A O 1
ATOM 1362 N N . GLU A 1 174 ? 10.266 -13.023 2.773 1 90.69 174 GLU A N 1
ATOM 1363 C CA . GLU A 1 174 ? 10.242 -14.102 3.76 1 90.69 174 GLU A CA 1
ATOM 1364 C C . GLU A 1 174 ? 9.844 -15.43 3.123 1 90.69 174 GLU A C 1
ATOM 1366 O O . GLU A 1 174 ? 10.461 -16.469 3.396 1 90.69 174 GLU A O 1
ATOM 1371 N N . LYS A 1 175 ? 8.883 -15.398 2.355 1 94.88 175 LYS A N 1
ATOM 1372 C CA . LYS A 1 175 ? 8.438 -16.609 1.68 1 94.88 175 LYS A CA 1
ATOM 1373 C C . LYS A 1 175 ? 9.516 -17.141 0.738 1 94.88 175 LYS A C 1
ATOM 1375 O O . LYS A 1 175 ? 9.664 -18.359 0.578 1 94.88 175 LYS A O 1
ATOM 1380 N N . ALA A 1 176 ? 10.227 -16.219 0.064 1 95.38 176 ALA A N 1
ATOM 1381 C CA . ALA A 1 176 ? 11.344 -16.641 -0.783 1 95.38 176 ALA A CA 1
ATOM 1382 C C . ALA A 1 176 ? 12.391 -17.406 0.022 1 95.38 176 ALA A C 1
ATOM 1384 O O . ALA A 1 176 ? 12.844 -18.469 -0.402 1 95.38 176 ALA A O 1
ATOM 1385 N N . GLU A 1 177 ? 12.695 -16.906 1.136 1 92.31 177 GLU A N 1
ATOM 1386 C CA . GLU A 1 177 ? 13.656 -17.562 2.014 1 92.31 177 GLU A CA 1
ATOM 1387 C C . GLU A 1 177 ? 13.164 -18.938 2.439 1 92.31 177 GLU A C 1
ATOM 1389 O O . GLU A 1 177 ? 13.938 -19.906 2.475 1 92.31 177 GLU A O 1
ATOM 1394 N N . GLU A 1 178 ? 11.953 -19 2.791 1 94.12 178 GLU A N 1
ATOM 1395 C CA . GLU A 1 178 ? 11.359 -20.281 3.158 1 94.12 178 GLU A CA 1
ATOM 1396 C C . GLU A 1 178 ? 11.445 -21.281 2.008 1 94.12 178 GLU A C 1
ATOM 1398 O O . GLU A 1 178 ? 11.719 -22.453 2.225 1 94.12 178 GLU A O 1
ATOM 1403 N N . ALA A 1 179 ? 11.195 -20.812 0.841 1 95.94 179 ALA A N 1
ATOM 1404 C CA . ALA A 1 179 ? 11.234 -21.672 -0.338 1 95.94 179 ALA A CA 1
ATOM 1405 C C . ALA A 1 179 ? 12.641 -22.219 -0.575 1 95.94 179 ALA A C 1
ATOM 1407 O O . ALA A 1 179 ? 12.828 -23.422 -0.769 1 95.94 179 ALA A O 1
ATOM 1408 N N . TRP A 1 180 ? 13.633 -21.359 -0.534 1 93.31 180 TRP A N 1
ATOM 1409 C CA . TRP A 1 180 ? 15.016 -21.781 -0.741 1 93.31 180 TRP A CA 1
ATOM 1410 C C . TRP A 1 180 ? 15.469 -22.719 0.366 1 93.31 180 TRP A C 1
ATOM 1412 O O . TRP A 1 180 ? 16.297 -23.609 0.136 1 93.31 180 TRP A O 1
ATOM 1422 N N . ALA A 1 181 ? 14.898 -22.5 1.59 1 92.69 181 ALA A N 1
ATOM 1423 C CA . ALA A 1 181 ? 15.25 -23.359 2.719 1 92.69 181 ALA A CA 1
ATOM 1424 C C . ALA A 1 181 ? 14.812 -24.797 2.473 1 92.69 181 ALA A C 1
ATOM 1426 O O . ALA A 1 181 ? 15.391 -25.734 3.029 1 92.69 181 ALA A O 1
ATOM 1427 N N . GLN A 1 182 ? 13.82 -24.953 1.713 1 91.38 182 GLN A N 1
ATOM 1428 C CA . GLN A 1 182 ? 13.32 -26.297 1.414 1 91.38 182 GLN A CA 1
ATOM 1429 C C . GLN A 1 182 ? 14.266 -27.047 0.488 1 91.38 182 GLN A C 1
ATOM 1431 O O . GLN A 1 182 ? 14.203 -28.281 0.386 1 91.38 182 GLN A O 1
ATOM 1436 N N . MET A 1 183 ? 15.055 -26.281 -0.271 1 88.5 183 MET A N 1
ATOM 1437 C CA . MET A 1 183 ? 16.047 -26.922 -1.132 1 88.5 183 MET A CA 1
ATOM 1438 C C . MET A 1 183 ? 17.109 -27.625 -0.302 1 88.5 183 MET A C 1
ATOM 1440 O O . MET A 1 183 ? 17.719 -28.594 -0.762 1 88.5 183 MET A O 1
ATOM 1444 N N . GLU A 1 184 ? 17.469 -26.984 0.792 1 74.81 184 GLU A N 1
ATOM 1445 C CA . GLU A 1 184 ? 18.547 -27.516 1.626 1 74.81 184 GLU A CA 1
ATOM 1446 C C . GLU A 1 184 ? 18.078 -28.75 2.396 1 74.81 184 GLU A C 1
ATOM 1448 O O . GLU A 1 184 ? 18.906 -29.531 2.898 1 74.81 184 GLU A O 1
ATOM 1453 N N . GLU A 1 185 ? 16.766 -28.969 2.475 1 61.38 185 GLU A N 1
ATOM 1454 C CA . GLU A 1 185 ? 16.328 -30.188 3.145 1 61.38 185 GLU A CA 1
ATOM 1455 C C . GLU A 1 185 ? 16.188 -31.344 2.154 1 61.38 185 GLU A C 1
ATOM 1457 O O . GLU A 1 185 ? 15.922 -31.125 0.971 1 61.38 185 GLU A O 1
ATOM 1462 N N . ARG B 1 1 ? -84.375 -44 62.969 1 20.45 1 ARG B N 1
ATOM 1463 C CA . ARG B 1 1 ? -85.438 -43.25 62.281 1 20.45 1 ARG B CA 1
ATOM 1464 C C . ARG B 1 1 ? -85.812 -43.938 60.969 1 20.45 1 ARG B C 1
ATOM 1466 O O . ARG B 1 1 ? -85.062 -43.906 60 1 20.45 1 ARG B O 1
ATOM 1473 N N . ASP B 1 2 ? -86.688 -44.844 60.75 1 20.88 2 ASP B N 1
ATOM 1474 C CA . ASP B 1 2 ? -86.812 -46.219 60.281 1 20.88 2 ASP B CA 1
ATOM 1475 C C . ASP B 1 2 ? -87.188 -46.25 58.812 1 20.88 2 ASP B C 1
ATOM 1477 O O . ASP B 1 2 ? -86.812 -47.156 58.094 1 20.88 2 ASP B O 1
ATOM 1481 N N . SER B 1 3 ? -88.188 -45.438 58.5 1 20.34 3 SER B N 1
ATOM 1482 C CA . SER B 1 3 ? -89.25 -46.156 57.75 1 20.34 3 SER B CA 1
ATOM 1483 C C . SER B 1 3 ? -88.875 -46.375 56.312 1 20.34 3 SER B C 1
ATOM 1485 O O . SER B 1 3 ? -88.062 -45.625 55.75 1 20.34 3 SER B O 1
ATOM 1487 N N . GLU B 1 4 ? -89.5 -47.312 55.5 1 20.73 4 GLU B N 1
ATOM 1488 C CA . GLU B 1 4 ? -89.562 -48.5 54.656 1 20.73 4 GLU B CA 1
ATOM 1489 C C . GLU B 1 4 ? -89.812 -48.125 53.188 1 20.73 4 GLU B C 1
ATOM 1491 O O . GLU B 1 4 ? -89.438 -48.875 52.281 1 20.73 4 GLU B O 1
ATOM 1496 N N . ASN B 1 5 ? -90.688 -47.062 52.969 1 20.77 5 ASN B N 1
ATOM 1497 C CA . ASN B 1 5 ? -91.75 -47.531 52.156 1 20.77 5 ASN B CA 1
ATOM 1498 C C . ASN B 1 5 ? -91.375 -47.75 50.688 1 20.77 5 ASN B C 1
ATOM 1500 O O . ASN B 1 5 ? -90.312 -47.25 50.281 1 20.77 5 ASN B O 1
ATOM 1504 N N . SER B 1 6 ? -92.25 -47.531 49.719 1 19.44 6 SER B N 1
ATOM 1505 C CA . SER B 1 6 ? -93.125 -48.281 48.844 1 19.44 6 SER B CA 1
ATOM 1506 C C . SER B 1 6 ? -92.688 -48.188 47.375 1 19.44 6 SER B C 1
ATOM 1508 O O . SER B 1 6 ? -92.5 -49.188 46.719 1 19.44 6 SER B O 1
ATOM 1510 N N . GLY B 1 7 ? -92.938 -47.062 46.75 1 19.09 7 GLY B N 1
ATOM 1511 C CA . GLY B 1 7 ? -93.938 -47.25 45.656 1 19.09 7 GLY B CA 1
ATOM 1512 C C . GLY B 1 7 ? -93.25 -47.719 44.375 1 19.09 7 GLY B C 1
ATOM 1513 O O . GLY B 1 7 ? -92.062 -47.719 44.25 1 19.09 7 GLY B O 1
ATOM 1514 N N . ASP B 1 8 ? -93.75 -47.312 43.219 1 22.28 8 ASP B N 1
ATOM 1515 C CA . ASP B 1 8 ? -94.5 -4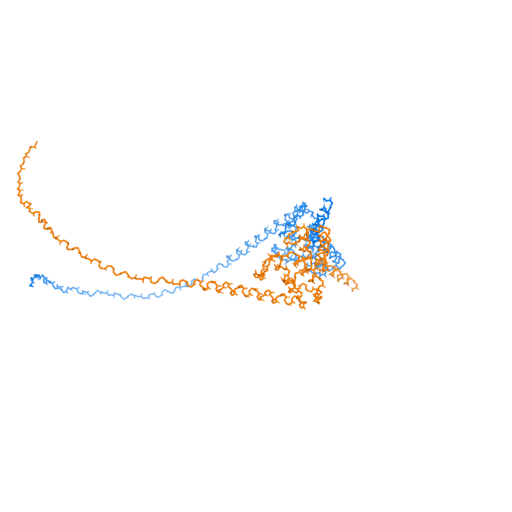7.906 42.125 1 22.28 8 ASP B CA 1
ATOM 1516 C C . ASP B 1 8 ? -93.562 -48.219 40.969 1 22.28 8 ASP B C 1
ATOM 1518 O O . ASP B 1 8 ? -92.438 -47.75 40.938 1 22.28 8 ASP B O 1
ATOM 1522 N N . SER B 1 9 ? -94.125 -47.969 39.844 1 20.69 9 SER B N 1
ATOM 1523 C CA . SER B 1 9 ? -94.5 -48.812 38.719 1 20.69 9 SER B CA 1
ATOM 1524 C C . SER B 1 9 ? -93.438 -48.875 37.656 1 20.69 9 SER B C 1
ATOM 1526 O O . SER B 1 9 ? -92.438 -49.625 37.812 1 20.69 9 SER B O 1
ATOM 1528 N N . GLY B 1 10 ? -93.688 -48.25 36.5 1 20.14 10 GLY B N 1
ATOM 1529 C CA . GLY B 1 10 ? -94.062 -48.781 35.188 1 20.14 10 GLY B CA 1
ATOM 1530 C C . GLY B 1 10 ? -92.938 -48.781 34.188 1 20.14 10 GLY B C 1
ATOM 1531 O O . GLY B 1 10 ? -93 -48.125 33.156 1 20.14 10 GLY B O 1
ATOM 1532 N N . TYR B 1 11 ? -91.625 -48.938 34.469 1 22.7 11 TYR B N 1
ATOM 1533 C CA . TYR B 1 11 ? -90.625 -48.312 33.656 1 22.7 11 TYR B CA 1
ATOM 1534 C C . TYR B 1 11 ? -90.438 -49.094 32.344 1 22.7 11 TYR B C 1
ATOM 1536 O O . TYR B 1 11 ? -89.5 -49.938 32.219 1 22.7 11 TYR B O 1
ATOM 1544 N N . PRO B 1 12 ? -91.75 -49.312 31.703 1 22.62 12 PRO B N 1
ATOM 1545 C CA . PRO B 1 12 ? -91.562 -50.531 30.891 1 22.62 12 PRO B CA 1
ATOM 1546 C C . PRO B 1 12 ? -90.25 -50.438 30.062 1 22.62 12 PRO B C 1
ATOM 1548 O O . PRO B 1 12 ? -89.562 -49.438 30.078 1 22.62 12 PRO B O 1
ATOM 1551 N N . SER B 1 13 ? -90.562 -50.875 28.672 1 20.5 13 SER B N 1
ATOM 1552 C CA . SER B 1 13 ? -90.188 -51.906 27.703 1 20.5 13 SER B CA 1
ATOM 1553 C C . SER B 1 13 ? -89.125 -51.375 26.719 1 20.5 13 SER B C 1
ATOM 1555 O O . SER B 1 13 ? -89.312 -50.281 26.188 1 20.5 13 SER B O 1
ATOM 1557 N N . GLU B 1 14 ? -87.875 -51.75 26.844 1 20.88 14 GLU B N 1
ATOM 1558 C CA . GLU B 1 14 ? -86.625 -51.469 26.188 1 20.88 14 GLU B CA 1
ATOM 1559 C C . GLU B 1 14 ? -86.688 -51.781 24.703 1 20.88 14 GLU B C 1
ATOM 1561 O O . GLU B 1 14 ? -86.875 -52.938 24.312 1 20.88 14 GLU B O 1
ATOM 1566 N N . LYS B 1 15 ? -87.562 -50.844 23.969 1 23.72 15 LYS B N 1
ATOM 1567 C CA . LYS B 1 15 ? -87.75 -51 22.531 1 23.72 15 LYS B CA 1
ATOM 1568 C C . LYS B 1 15 ? -86.5 -51.344 21.812 1 23.72 15 LYS B C 1
ATOM 1570 O O . LYS B 1 15 ? -85.562 -50.531 21.75 1 23.72 15 LYS B O 1
ATOM 1575 N N . ARG B 1 16 ? -85.938 -52.656 21.797 1 21.41 16 ARG B N 1
ATOM 1576 C CA . ARG B 1 16 ? -84.688 -53.219 21.312 1 21.41 16 ARG B CA 1
ATOM 1577 C C . ARG B 1 16 ? -84.562 -53.062 19.812 1 21.41 16 ARG B C 1
ATOM 1579 O O . ARG B 1 16 ? -83.625 -53.625 19.188 1 21.41 16 ARG B O 1
ATOM 1586 N N . SER B 1 17 ? -85.562 -52.312 19.125 1 22.14 17 SER B N 1
ATOM 1587 C CA . SER B 1 17 ? -85.688 -52.875 17.797 1 22.14 17 SER B CA 1
ATOM 1588 C C . SER B 1 17 ? -84.375 -52.844 17.016 1 22.14 17 SER B C 1
ATOM 1590 O O . SER B 1 17 ? -83.625 -51.906 17.125 1 22.14 17 SER B O 1
ATOM 1592 N N . GLU B 1 18 ? -83.812 -54.031 16.672 1 24 18 GLU B N 1
ATOM 1593 C CA . GLU B 1 18 ? -82.562 -54.531 16.016 1 24 18 GLU B CA 1
ATOM 1594 C C . GLU B 1 18 ? -82.438 -54.062 14.586 1 24 18 GLU B C 1
ATOM 1596 O O . GLU B 1 18 ? -83.188 -54.531 13.703 1 24 18 GLU B O 1
ATOM 1601 N N . LEU B 1 19 ? -82.75 -52.656 14.352 1 24.2 19 LEU B N 1
ATOM 1602 C CA . LEU B 1 19 ? -82.75 -52.219 12.953 1 24.2 19 LEU B CA 1
ATOM 1603 C C . LEU B 1 19 ? -81.562 -52.781 12.18 1 24.2 19 LEU B C 1
ATOM 1605 O O . LEU B 1 19 ? -80.438 -52.719 12.664 1 24.2 19 LEU B O 1
ATOM 1609 N N . ASP B 1 20 ? -81.75 -53.812 11.336 1 26.28 20 ASP B N 1
ATOM 1610 C CA . ASP B 1 20 ? -80.938 -54.594 10.398 1 26.28 20 ASP B CA 1
ATOM 1611 C C . ASP B 1 20 ? -80.188 -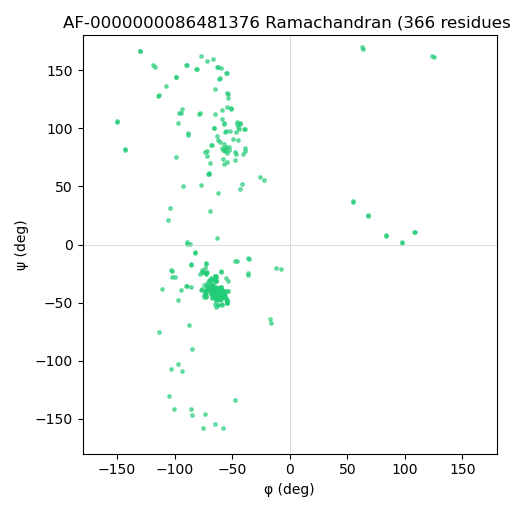53.719 9.414 1 26.28 20 ASP B C 1
ATOM 1613 O O . ASP B 1 20 ? -80.812 -52.906 8.719 1 26.28 20 ASP B O 1
ATOM 1617 N N . TYR B 1 21 ? -79 -53.156 9.719 1 27.27 21 TYR B N 1
ATOM 1618 C CA . TYR B 1 21 ? -78.125 -52.25 9.023 1 27.27 21 TYR B CA 1
ATOM 1619 C C . TYR B 1 21 ? -77.75 -52.812 7.668 1 27.27 21 TYR B C 1
ATOM 1621 O O . TYR B 1 21 ? -77.125 -53.875 7.586 1 27.27 21 TYR B O 1
ATOM 1629 N N . PRO B 1 22 ? -78.562 -52.688 6.609 1 29.44 22 PRO B N 1
ATOM 1630 C CA . PRO B 1 22 ? -78.125 -53.312 5.383 1 29.44 22 PRO B CA 1
ATOM 1631 C C . PRO B 1 22 ? -76.688 -52.875 4.949 1 29.44 22 PRO B C 1
ATOM 1633 O O . PRO B 1 22 ? -76.312 -51.75 5.273 1 29.44 22 PRO B O 1
ATOM 1636 N N . GLU B 1 23 ? -75.688 -53.75 4.684 1 27.84 23 GLU B N 1
ATOM 1637 C CA . GLU B 1 23 ? -74.25 -53.656 4.391 1 27.84 23 GLU B CA 1
ATOM 1638 C C . GLU B 1 23 ? -74 -53.031 3.014 1 27.84 23 GLU B C 1
ATOM 1640 O O . GLU B 1 23 ? -74.438 -53.594 1.997 1 27.84 23 GLU B O 1
ATOM 1645 N N . PRO B 1 24 ? -74.25 -51.656 2.771 1 30.56 24 PRO B N 1
ATOM 1646 C CA . PRO B 1 24 ? -74.062 -51.25 1.371 1 30.56 24 PRO B CA 1
ATOM 1647 C C . PRO B 1 24 ? -72.688 -51.594 0.807 1 30.56 24 PRO B C 1
ATOM 1649 O O . PRO B 1 24 ? -71.75 -51.562 1.543 1 30.56 24 PRO B O 1
ATOM 1652 N N . ARG B 1 25 ? -72.562 -52.438 -0.257 1 29.3 25 ARG B N 1
ATOM 1653 C CA . ARG B 1 25 ? -71.438 -52.938 -1.047 1 29.3 25 ARG B CA 1
ATOM 1654 C C . ARG B 1 25 ? -70.688 -51.812 -1.729 1 29.3 25 ARG B C 1
ATOM 1656 O O . ARG B 1 25 ? -71.25 -51 -2.447 1 29.3 25 ARG B O 1
ATOM 1663 N N . ASP B 1 26 ? -69.625 -51.125 -1.112 1 26.66 26 ASP B N 1
ATOM 1664 C CA . ASP B 1 26 ? -68.75 -50.031 -1.546 1 26.66 26 ASP B CA 1
ATOM 1665 C C . ASP B 1 26 ? -68.062 -50.375 -2.863 1 26.66 26 ASP B C 1
ATOM 1667 O O . ASP B 1 26 ? -67.312 -51.375 -2.957 1 26.66 26 ASP B O 1
ATOM 1671 N N . HIS B 1 27 ? -68.688 -50.281 -4.082 1 30.94 27 HIS B N 1
ATOM 1672 C CA . HIS B 1 27 ? -68 -50.438 -5.375 1 30.94 27 HIS B CA 1
ATOM 1673 C C . HIS B 1 27 ? -66.812 -49.5 -5.508 1 30.94 27 HIS B C 1
ATOM 1675 O O . HIS B 1 27 ? -67 -48.281 -5.465 1 30.94 27 HIS B O 1
ATOM 1681 N N . GLY B 1 28 ? -65.688 -49.625 -4.848 1 29.55 28 GLY B N 1
ATOM 1682 C CA . GLY B 1 28 ? -64.562 -48.781 -4.867 1 29.55 28 GLY B CA 1
ATOM 1683 C C . GLY B 1 28 ? -63.938 -48.594 -6.258 1 29.55 28 GLY B C 1
ATOM 1684 O O . GLY B 1 28 ? -63.594 -49.562 -6.914 1 29.55 28 GLY B O 1
ATOM 1685 N N . HIS B 1 29 ? -64.5 -47.688 -7.113 1 33.69 29 HIS B N 1
ATOM 1686 C CA . HIS B 1 29 ? -63.906 -47.312 -8.406 1 33.69 29 HIS B CA 1
ATOM 1687 C C . HIS B 1 29 ? -62.469 -46.906 -8.281 1 33.69 29 HIS B C 1
ATOM 1689 O O . HIS B 1 29 ? -62.094 -46.094 -7.418 1 33.69 29 HIS B O 1
ATOM 1695 N N . SER B 1 30 ? -61.469 -47.75 -8.531 1 32.78 30 SER B N 1
ATOM 1696 C CA . SER B 1 30 ? -60.031 -47.562 -8.539 1 32.78 30 SER B CA 1
ATOM 1697 C C . SER B 1 30 ? -59.625 -46.469 -9.531 1 32.78 30 SER B C 1
ATOM 1699 O O . SER B 1 30 ? -59.812 -46.625 -10.734 1 32.78 30 SER B O 1
ATOM 1701 N N . ASN B 1 31 ? -59.844 -45.188 -9.273 1 34.78 31 ASN B N 1
ATOM 1702 C CA . ASN B 1 31 ? -59.312 -44.125 -10.141 1 34.78 31 ASN B CA 1
ATOM 1703 C C . ASN B 1 31 ? -57.812 -44.25 -10.305 1 34.78 31 ASN B C 1
ATOM 1705 O O . ASN B 1 31 ? -57.062 -44.312 -9.32 1 34.78 31 ASN B O 1
ATOM 1709 N N . GLY B 1 32 ? -57.312 -44.844 -11.359 1 34.47 32 GLY B N 1
ATOM 1710 C CA . GLY B 1 32 ? -55.938 -44.906 -11.805 1 34.47 32 GLY B CA 1
ATOM 1711 C C . GLY B 1 32 ? -55.219 -43.562 -11.82 1 34.47 32 GLY B C 1
ATOM 1712 O O . GLY B 1 32 ? -55.625 -42.656 -12.555 1 34.47 32 GLY B O 1
ATOM 1713 N N . SER B 1 33 ? -54.875 -43 -10.688 1 37.75 33 SER B N 1
ATOM 1714 C CA . SER B 1 33 ? -54.094 -41.781 -10.594 1 37.75 33 SER B CA 1
ATOM 1715 C C . SER B 1 33 ? -52.844 -41.844 -11.461 1 37.75 33 SER B C 1
ATOM 1717 O O . SER B 1 33 ? -52.062 -42.812 -11.344 1 37.75 33 SER B O 1
ATOM 1719 N N . ARG B 1 34 ? -53 -41.375 -12.727 1 38.5 34 ARG B N 1
ATOM 1720 C CA . ARG B 1 34 ? -51.844 -41.156 -13.586 1 38.5 34 ARG B CA 1
ATOM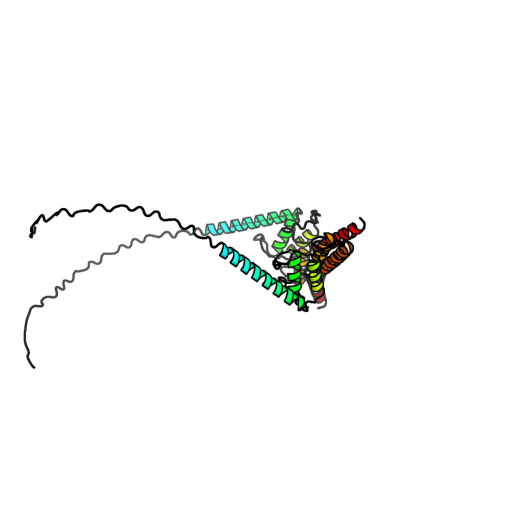 1721 C C . ARG B 1 34 ? -50.719 -40.406 -12.844 1 38.5 34 ARG B C 1
ATOM 1723 O O . ARG B 1 34 ? -50.969 -39.344 -12.273 1 38.5 34 ARG B O 1
ATOM 1730 N N . ARG B 1 35 ? -49.781 -41.094 -12.328 1 41.19 35 ARG B N 1
ATOM 1731 C CA . ARG B 1 35 ? -48.562 -40.531 -11.789 1 41.19 35 ARG B CA 1
ATOM 1732 C C . ARG B 1 35 ? -48 -39.438 -12.711 1 41.19 35 ARG B C 1
ATOM 1734 O O . ARG B 1 35 ? -47.969 -39.625 -13.93 1 41.19 35 ARG B O 1
ATOM 1741 N N . PRO B 1 36 ? -48.156 -38.188 -12.328 1 40.66 36 PRO B N 1
ATOM 1742 C CA . PRO B 1 36 ? -47.5 -37.188 -13.172 1 40.66 36 PRO B CA 1
ATOM 1743 C C . PRO B 1 36 ? -46.094 -37.562 -13.555 1 40.66 36 PRO B C 1
ATOM 1745 O O . PRO B 1 36 ? -45.344 -38.094 -12.719 1 40.66 36 PRO B O 1
ATOM 1748 N N . GLU B 1 37 ? -45.781 -38.062 -14.734 1 39.97 37 GLU B N 1
ATOM 1749 C CA . GLU B 1 37 ? -44.406 -38.156 -15.219 1 39.97 37 GLU B CA 1
ATOM 1750 C C . GLU B 1 37 ? -43.594 -36.906 -14.812 1 39.97 37 GLU B C 1
ATOM 1752 O O . GLU B 1 37 ? -43.969 -35.781 -15.148 1 39.97 37 GLU B O 1
ATOM 1757 N N . SER B 1 38 ? -43.094 -36.781 -13.633 1 42.5 38 SER B N 1
ATOM 1758 C CA . SER B 1 38 ? -42.125 -35.75 -13.25 1 42.5 38 SER B CA 1
ATOM 1759 C C . SER B 1 38 ? -41.094 -35.5 -14.359 1 42.5 38 SER B C 1
ATOM 1761 O O . SER B 1 38 ? -40.594 -36.469 -14.953 1 42.5 38 SER B O 1
ATOM 1763 N N . ASP B 1 39 ? -41.312 -34.469 -15.102 1 44.81 39 ASP B N 1
ATOM 1764 C CA . ASP B 1 39 ? -40.344 -33.938 -16.047 1 44.81 39 ASP B CA 1
ATOM 1765 C C . ASP B 1 39 ? -38.938 -33.906 -15.438 1 44.81 39 ASP B C 1
ATOM 1767 O O . ASP B 1 39 ? -38.5 -32.906 -14.844 1 44.81 39 ASP B O 1
ATOM 1771 N N . GLU B 1 40 ? -38.531 -34.906 -14.875 1 49.41 40 GLU B N 1
ATOM 1772 C CA . GLU B 1 40 ? -37.125 -35 -14.531 1 49.41 40 GLU B CA 1
ATOM 1773 C C . GLU B 1 40 ? -36.219 -34.562 -15.703 1 49.41 40 GLU B C 1
ATOM 1775 O O . GLU B 1 40 ? -35.031 -34.281 -15.523 1 49.41 40 GLU B O 1
ATOM 1780 N N . ASP B 1 41 ? -36.844 -34.469 -16.859 1 52.88 41 ASP B N 1
ATOM 1781 C CA . ASP B 1 41 ? -36 -34.156 -18 1 52.88 41 ASP B CA 1
ATOM 1782 C C . ASP B 1 41 ? -35.625 -32.656 -18 1 52.88 41 ASP B C 1
ATOM 1784 O O . ASP B 1 41 ? -34.75 -32.219 -18.734 1 52.88 41 ASP B O 1
ATOM 1788 N N . SER B 1 42 ? -36.469 -31.828 -17.328 1 55.03 42 SER B N 1
ATOM 1789 C CA . SER B 1 42 ? -36.188 -30.406 -17.406 1 55.03 42 SER B CA 1
ATOM 1790 C C . SER B 1 42 ? -34.969 -30.031 -16.531 1 55.03 42 SER B C 1
ATOM 1792 O O . SER B 1 42 ? -34.219 -29.125 -16.875 1 55.03 42 SER B O 1
ATOM 1794 N N . LEU B 1 43 ? -34.812 -30.688 -15.43 1 55.12 43 LEU B N 1
ATOM 1795 C CA . LEU B 1 43 ? -33.656 -30.406 -14.617 1 55.12 43 LEU B CA 1
ATOM 1796 C C . LEU B 1 43 ? -32.375 -30.875 -15.312 1 55.12 43 LEU B C 1
ATOM 1798 O O . LEU B 1 43 ? -31.328 -30.25 -15.195 1 55.12 43 LEU B O 1
ATOM 1802 N N . GLY B 1 44 ? -32.562 -31.891 -16.062 1 54.59 44 GLY B N 1
ATOM 1803 C CA . GLY B 1 44 ? -31.438 -32.375 -16.844 1 54.59 44 GLY B CA 1
ATOM 1804 C C . GLY B 1 44 ? -31.031 -31.438 -17.953 1 54.59 44 GLY B C 1
ATOM 1805 O O . GLY B 1 44 ? -29.844 -31.281 -18.25 1 54.59 44 GLY B O 1
ATOM 1806 N N . SER B 1 45 ? -32.031 -30.781 -18.516 1 58.16 45 SER B N 1
ATOM 1807 C CA . SER B 1 45 ? -31.75 -29.859 -19.609 1 58.16 45 SER B CA 1
ATOM 1808 C C . SER B 1 45 ? -31.141 -28.547 -19.109 1 58.16 45 SER B C 1
ATOM 1810 O O . SER B 1 45 ? -30.234 -28 -19.734 1 58.16 45 SER B O 1
ATOM 1812 N N . SER B 1 46 ? -31.641 -28.125 -18 1 59.19 46 SER B N 1
ATOM 1813 C CA . SER B 1 46 ? -31.125 -26.891 -17.406 1 59.19 46 SER B CA 1
ATOM 1814 C C . SER B 1 46 ? -29.688 -27.062 -16.938 1 59.19 46 SER B C 1
ATOM 1816 O O . SER B 1 46 ? -28.859 -26.156 -17.109 1 59.19 46 SER B O 1
ATOM 1818 N N . GLY B 1 47 ? -29.422 -28.172 -16.438 1 59.31 47 GLY B N 1
ATOM 1819 C CA . GLY B 1 47 ? -28.062 -28.484 -16.062 1 59.31 47 GLY B CA 1
ATOM 1820 C C . GLY B 1 47 ? -27.125 -28.578 -17.25 1 59.31 47 GLY B C 1
ATOM 1821 O O . GLY B 1 47 ? -26 -28.062 -17.203 1 59.31 47 GLY B O 1
ATOM 1822 N N . ARG B 1 48 ? -27.641 -29.172 -18.328 1 63.22 48 ARG B N 1
ATOM 1823 C CA . ARG B 1 48 ? -26.859 -29.281 -19.547 1 63.22 48 ARG B CA 1
ATOM 1824 C C . ARG B 1 48 ? -26.641 -27.922 -20.188 1 63.22 48 ARG B C 1
ATOM 1826 O O . ARG B 1 48 ? -25.547 -27.625 -20.703 1 63.22 48 ARG B O 1
ATOM 1833 N N . GLU B 1 49 ? -27.672 -27.141 -20.172 1 64.44 49 GLU B N 1
ATOM 1834 C CA . GLU B 1 49 ? -27.547 -25.797 -20.719 1 64.44 49 GLU B CA 1
ATOM 1835 C C . GLU B 1 49 ? -26.547 -24.969 -19.938 1 64.44 49 GLU B C 1
ATOM 1837 O O . GLU B 1 49 ? -25.75 -24.234 -20.531 1 64.44 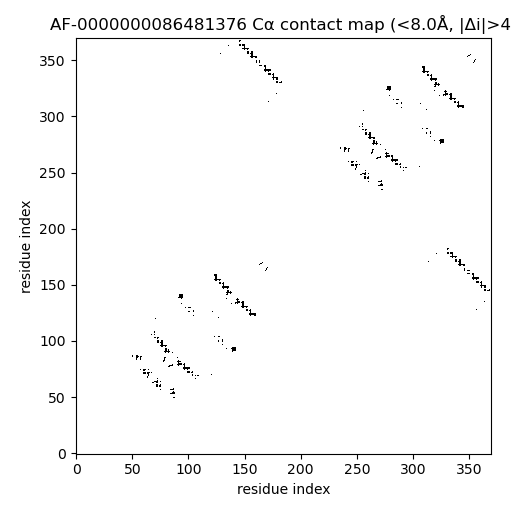49 GLU B O 1
ATOM 1842 N N . THR B 1 50 ? -26.641 -25.188 -18.625 1 69.44 50 THR B N 1
ATOM 1843 C CA . THR B 1 50 ? -25.688 -24.469 -17.781 1 69.44 50 THR B CA 1
ATOM 1844 C C . THR B 1 50 ? -24.266 -24.984 -18.031 1 69.44 50 THR B C 1
ATOM 1846 O O . THR B 1 50 ? -23.328 -24.188 -18.156 1 69.44 50 THR B O 1
ATOM 1849 N N . GLU B 1 51 ? -24.266 -26.281 -18.281 1 71.94 51 GLU B N 1
ATOM 1850 C CA . GLU B 1 51 ? -22.953 -26.859 -18.562 1 71.94 51 GLU B CA 1
ATOM 1851 C C . GLU B 1 51 ? -22.453 -26.453 -19.938 1 71.94 51 GLU B C 1
ATOM 1853 O O . GLU B 1 51 ? -21.266 -26.156 -20.109 1 71.94 51 GLU B O 1
ATOM 1858 N N . GLU B 1 52 ? -23.344 -26.516 -20.891 1 73.19 52 GLU B N 1
ATOM 1859 C CA . GLU B 1 52 ? -22.969 -26.078 -22.234 1 73.19 52 GLU B CA 1
ATOM 1860 C C . GLU B 1 52 ? -22.547 -24.609 -22.25 1 73.19 52 GLU B C 1
ATOM 1862 O O . GLU B 1 52 ? -21.594 -24.25 -22.938 1 73.19 52 GLU B O 1
ATOM 1867 N N . ASN B 1 53 ? -23.172 -23.844 -21.516 1 73.81 53 ASN B N 1
ATOM 1868 C CA . ASN B 1 53 ? -22.844 -22.422 -21.438 1 73.81 53 ASN B CA 1
ATOM 1869 C C . ASN B 1 53 ? -21.5 -22.203 -20.734 1 73.81 53 ASN B C 1
ATOM 1871 O O . ASN B 1 53 ? -20.719 -21.344 -21.156 1 73.81 53 ASN B O 1
ATOM 1875 N N . LYS B 1 54 ? -21.312 -22.984 -19.766 1 75.44 54 LYS B N 1
ATOM 1876 C CA . LYS B 1 54 ? -20.031 -22.922 -19.094 1 75.44 54 LYS B CA 1
ATOM 1877 C C . LYS B 1 54 ? -18.891 -23.312 -20.031 1 75.44 54 LYS B C 1
ATOM 1879 O O . LYS B 1 54 ? -17.828 -22.672 -20.031 1 75.44 54 LYS B O 1
ATOM 1884 N N . THR B 1 55 ? -19.141 -24.328 -20.781 1 80.69 55 THR B N 1
ATOM 1885 C CA . THR B 1 55 ? -18.141 -24.781 -21.75 1 80.69 55 THR B CA 1
ATOM 1886 C C . THR B 1 55 ? -17.844 -23.719 -22.797 1 80.69 55 THR B C 1
ATOM 1888 O O . THR B 1 55 ? -16.688 -23.391 -23.047 1 80.69 55 THR B O 1
ATOM 1891 N N . LYS B 1 56 ? -18.922 -23.188 -23.281 1 84.38 56 LYS B N 1
ATOM 1892 C CA . LYS B 1 56 ? -18.75 -22.141 -24.297 1 84.38 56 LYS B CA 1
ATOM 1893 C C . LYS B 1 56 ? -18.047 -20.922 -23.719 1 84.38 56 LYS B C 1
ATOM 1895 O O . LYS B 1 56 ? -17.188 -20.328 -24.359 1 84.38 56 LYS B O 1
ATOM 1900 N N . GLY B 1 57 ? -18.391 -20.578 -22.562 1 90.69 57 GLY B N 1
ATOM 1901 C CA . GLY B 1 57 ? -17.766 -19.438 -21.906 1 90.69 57 GLY B CA 1
ATOM 1902 C C . GLY B 1 57 ? -16.281 -19.594 -21.734 1 90.69 57 GLY B C 1
ATOM 1903 O O . GLY B 1 57 ? -15.508 -18.688 -22.062 1 90.69 57 GLY B O 1
ATOM 1904 N N . PHE B 1 58 ? -15.938 -20.75 -21.266 1 94 58 PHE B N 1
ATOM 1905 C CA . PHE B 1 58 ? -14.508 -20.984 -21.062 1 94 58 PHE B CA 1
ATOM 1906 C C . PHE B 1 58 ? -13.773 -21.031 -22.406 1 94 58 PHE B C 1
ATOM 1908 O O . PHE B 1 58 ? -12.664 -20.516 -22.516 1 94 58 PHE B O 1
ATOM 1915 N N . ASP B 1 59 ? -14.398 -21.688 -23.328 1 93.75 59 ASP B N 1
ATOM 1916 C CA . ASP B 1 59 ? -13.766 -21.812 -24.625 1 93.75 59 ASP B CA 1
ATOM 1917 C C . ASP B 1 59 ? -13.547 -20.438 -25.266 1 93.75 59 ASP B C 1
ATOM 1919 O O . ASP B 1 59 ? -12.539 -20.219 -25.938 1 93.75 59 ASP B O 1
ATOM 1923 N N . TYR B 1 60 ? -14.492 -19.562 -25.094 1 94.38 60 TYR B N 1
ATOM 1924 C CA . TYR B 1 60 ? -14.32 -18.203 -25.594 1 94.38 60 TYR B CA 1
ATOM 1925 C C . TYR B 1 60 ? -13.148 -17.516 -24.891 1 94.38 60 TYR B C 1
ATOM 1927 O O . TYR B 1 60 ? -12.336 -16.859 -25.531 1 94.38 60 TYR B O 1
ATOM 1935 N N . LEU B 1 61 ? -13.062 -17.703 -23.625 1 94.88 61 LEU B N 1
ATOM 1936 C CA . LEU B 1 61 ? -11.969 -17.125 -22.844 1 94.88 61 LEU B CA 1
ATOM 1937 C C . LEU B 1 61 ? -10.625 -17.672 -23.312 1 94.88 61 LEU B C 1
ATOM 1939 O O . LEU B 1 61 ? -9.656 -16.922 -23.453 1 94.88 61 LEU B O 1
ATOM 1943 N N . LEU B 1 62 ? -10.648 -18.953 -23.516 1 96.69 62 LEU B N 1
ATOM 1944 C CA . LEU B 1 62 ? -9.422 -19.609 -23.953 1 96.69 62 LEU B CA 1
ATOM 1945 C C . LEU B 1 62 ? -8.992 -19.109 -25.328 1 96.69 62 LEU B C 1
ATOM 1947 O O . LEU B 1 62 ? -7.805 -18.859 -25.547 1 96.69 62 LEU B O 1
ATOM 1951 N N . LYS B 1 63 ? -9.898 -18.969 -26.188 1 97 63 LYS B N 1
ATOM 1952 C CA . LYS B 1 63 ? -9.609 -18.438 -27.531 1 97 63 LYS B CA 1
ATOM 1953 C C . LYS B 1 63 ? -9.047 -17.016 -27.453 1 97 63 LYS B C 1
ATOM 1955 O O . LYS B 1 63 ? -8.109 -16.672 -28.172 1 97 63 LYS B O 1
ATOM 1960 N N . ALA B 1 64 ? -9.641 -16.219 -26.703 1 96.56 64 ALA B N 1
ATOM 1961 C CA . ALA B 1 64 ? -9.172 -14.844 -26.516 1 96.56 64 ALA B CA 1
ATOM 1962 C C . ALA B 1 64 ? -7.762 -14.828 -25.922 1 96.56 64 ALA B C 1
ATOM 1964 O O . ALA B 1 64 ? -6.918 -14.031 -26.328 1 96.56 64 ALA B O 1
ATOM 1965 N N . ALA B 1 65 ? -7.496 -15.727 -25.016 1 96.56 65 ALA B N 1
ATOM 1966 C CA . ALA B 1 65 ? -6.168 -15.852 -24.438 1 96.56 65 ALA B CA 1
ATOM 1967 C C . ALA B 1 65 ? -5.137 -16.266 -25.484 1 96.56 65 ALA B C 1
ATOM 1969 O O . ALA B 1 65 ? -4.059 -15.672 -25.562 1 96.56 65 ALA B O 1
ATOM 1970 N N . GLU B 1 66 ? -5.523 -17.188 -26.25 1 97.62 66 GLU B N 1
ATOM 1971 C CA . GLU B 1 66 ? -4.637 -17.672 -27.297 1 97.62 66 GLU B CA 1
ATOM 1972 C C . GLU B 1 66 ? -4.355 -16.578 -28.328 1 97.62 66 GLU B C 1
ATOM 1974 O O . GLU B 1 66 ? -3.281 -16.547 -28.938 1 97.62 66 GLU B O 1
ATOM 1979 N N . ALA B 1 67 ? -5.324 -15.664 -28.438 1 96.44 67 ALA B N 1
ATOM 1980 C CA . ALA B 1 67 ? -5.184 -14.555 -29.375 1 96.44 67 ALA B CA 1
ATOM 1981 C C . ALA B 1 67 ? -4.344 -13.43 -28.781 1 96.44 67 ALA B C 1
ATOM 1983 O O . ALA B 1 67 ? -4.062 -12.43 -29.453 1 96.44 67 ALA B O 1
ATOM 1984 N N . GLY B 1 68 ? -4.031 -13.578 -27.562 1 94.81 68 GLY B N 1
ATOM 1985 C CA . GLY B 1 68 ? -3.09 -12.625 -27 1 94.81 68 GLY B CA 1
ATOM 1986 C C . GLY B 1 68 ? -3.73 -11.656 -26.031 1 94.81 68 GLY B C 1
ATOM 1987 O O . GLY B 1 68 ? -3.109 -10.672 -25.625 1 94.81 68 GLY B O 1
ATOM 1988 N N . ASP B 1 69 ? -4.934 -11.898 -25.641 1 94.31 69 ASP B N 1
ATOM 1989 C CA . ASP B 1 69 ? -5.594 -11.039 -24.672 1 94.31 69 ASP B CA 1
ATOM 1990 C C . ASP B 1 69 ? -5.121 -11.336 -23.25 1 94.31 69 ASP B C 1
ATOM 1992 O O . ASP B 1 69 ? -5.469 -12.375 -22.688 1 94.31 69 ASP B O 1
ATOM 1996 N N . ARG B 1 70 ? -4.453 -10.43 -22.688 1 94.69 70 ARG B N 1
ATOM 1997 C CA . ARG B 1 70 ? -3.801 -10.641 -21.406 1 94.69 70 ARG B CA 1
ATOM 1998 C C . ARG B 1 70 ? -4.828 -10.938 -20.312 1 94.69 70 ARG B C 1
ATOM 2000 O O . ARG B 1 70 ? -4.605 -11.805 -19.469 1 94.69 70 ARG B O 1
ATOM 2007 N N . GLN B 1 71 ? -5.863 -10.125 -20.344 1 92.69 71 GLN B N 1
ATOM 2008 C CA . GLN B 1 71 ? -6.895 -10.336 -19.328 1 92.69 71 GLN B CA 1
ATOM 2009 C C . GLN B 1 71 ? -7.477 -11.742 -19.422 1 92.69 71 GLN B C 1
ATOM 2011 O O . GLN B 1 71 ? -7.688 -12.406 -18.406 1 92.69 71 GLN B O 1
ATOM 2016 N N . SER B 1 72 ? -7.699 -12.219 -20.578 1 95 72 SER B N 1
ATOM 2017 C CA . SER B 1 72 ? -8.211 -13.57 -20.781 1 95 72 SER B CA 1
ATOM 2018 C C . SER B 1 72 ? -7.191 -14.617 -20.344 1 95 72 SER B C 1
ATOM 2020 O O . SER B 1 72 ? -7.559 -15.664 -19.797 1 95 72 SER B O 1
ATOM 2022 N N . MET B 1 73 ? -5.918 -14.391 -20.531 1 96.62 73 MET B N 1
ATOM 2023 C CA . MET B 1 73 ? -4.879 -15.289 -20.047 1 96.62 73 MET B CA 1
ATOM 2024 C C . MET B 1 73 ? -4.973 -15.469 -18.547 1 96.62 73 MET B C 1
ATOM 2026 O O . MET B 1 73 ? -4.867 -16.594 -18.031 1 96.62 73 MET B O 1
ATOM 2030 N N . ILE B 1 74 ? -5.199 -14.328 -17.891 1 95.94 74 ILE B N 1
ATOM 2031 C CA . ILE B 1 74 ? -5.277 -14.352 -16.438 1 95.94 74 ILE B CA 1
ATOM 2032 C C . ILE B 1 74 ? -6.527 -15.117 -16 1 95.94 74 ILE B C 1
ATOM 2034 O O . ILE B 1 74 ? -6.473 -15.93 -15.07 1 95.94 74 ILE B O 1
ATOM 2038 N N . LEU B 1 75 ? -7.621 -14.914 -16.688 1 95.75 75 LEU B N 1
ATOM 2039 C CA . LEU B 1 75 ? -8.867 -15.594 -16.344 1 95.75 75 LEU B CA 1
ATOM 2040 C C . LEU B 1 75 ? -8.75 -17.094 -16.594 1 95.75 75 LEU B C 1
ATOM 2042 O O . LEU B 1 75 ? -9.234 -17.891 -15.789 1 95.75 75 LEU B O 1
ATOM 2046 N N . VAL B 1 76 ? -8.148 -17.5 -17.656 1 96.81 76 VAL B N 1
ATOM 2047 C CA . VAL B 1 76 ? -7.914 -18.906 -17.953 1 96.81 76 VAL B CA 1
ATOM 2048 C C . VAL B 1 76 ? -7.008 -19.516 -16.891 1 96.81 76 VAL B C 1
ATOM 2050 O O . VAL B 1 76 ? -7.27 -20.625 -16.391 1 96.81 76 VAL B O 1
ATOM 2053 N N . ALA B 1 77 ? -5.973 -18.781 -16.531 1 97.75 77 ALA B N 1
ATOM 2054 C CA . ALA B 1 77 ? -5.066 -19.25 -15.484 1 97.75 77 ALA B CA 1
ATOM 2055 C C . ALA B 1 77 ? -5.812 -19.5 -14.18 1 97.75 77 ALA B C 1
ATOM 2057 O O . ALA B 1 77 ? -5.633 -20.547 -13.531 1 97.75 77 ALA B O 1
ATOM 2058 N N . ARG B 1 78 ? -6.652 -18.609 -13.82 1 96.88 78 ARG B N 1
ATOM 2059 C CA . ARG B 1 78 ? -7.422 -18.703 -12.586 1 96.88 78 ARG B CA 1
ATOM 2060 C C . ARG B 1 78 ? -8.359 -19.906 -12.625 1 96.88 78 ARG B C 1
ATOM 2062 O O . ARG B 1 78 ? -8.57 -20.578 -11.609 1 96.88 78 ARG B O 1
ATOM 2069 N N . ALA B 1 79 ? -8.906 -20.109 -13.781 1 96.44 79 ALA B N 1
ATOM 2070 C CA . ALA B 1 79 ? -9.781 -21.266 -13.93 1 96.44 79 ALA B CA 1
ATOM 2071 C C . ALA B 1 79 ? -9.023 -22.562 -13.656 1 96.44 79 ALA B C 1
ATOM 2073 O O . ALA B 1 79 ? -9.477 -23.406 -12.875 1 96.44 79 ALA B O 1
ATOM 2074 N N . PHE B 1 80 ? -7.895 -22.766 -14.172 1 97.94 80 PHE B N 1
ATOM 2075 C CA . PHE B 1 80 ? -7.082 -23.953 -13.961 1 97.94 80 PHE B CA 1
ATOM 2076 C C . PHE B 1 80 ? -6.531 -24 -12.547 1 97.94 80 PHE B C 1
ATOM 2078 O O . PHE B 1 80 ? -6.34 -25.078 -11.977 1 97.94 80 PHE B O 1
ATOM 2085 N N . ASP B 1 81 ? -6.289 -22.812 -11.984 1 98.25 81 ASP B N 1
ATOM 2086 C CA . ASP B 1 81 ? -5.766 -22.672 -10.633 1 98.25 81 ASP B CA 1
ATOM 2087 C C . ASP B 1 81 ? -6.773 -23.172 -9.594 1 98.25 81 ASP B C 1
ATOM 2089 O O . ASP B 1 81 ? -6.426 -23.953 -8.711 1 98.25 81 ASP B O 1
ATOM 2093 N N . THR B 1 82 ? -8.039 -22.766 -9.797 1 96.25 82 THR B N 1
ATOM 2094 C CA . THR B 1 82 ? -9.047 -22.969 -8.766 1 96.25 82 THR B CA 1
ATOM 2095 C C . THR B 1 82 ? -9.945 -24.156 -9.109 1 96.25 82 THR B C 1
ATOM 2097 O O . THR B 1 82 ? -10.617 -24.703 -8.242 1 96.25 82 THR B O 1
ATOM 2100 N N . GLY B 1 83 ? -9.977 -24.453 -10.406 1 95.62 83 GLY B N 1
ATOM 2101 C CA . GLY B 1 83 ? -10.898 -25.469 -10.867 1 95.62 83 GLY B CA 1
ATOM 2102 C C . GLY B 1 83 ? -12.297 -24.938 -11.117 1 95.62 83 GLY B C 1
ATOM 2103 O O . GLY B 1 83 ? -13.195 -25.703 -11.484 1 95.62 83 GLY B O 1
ATOM 2104 N N . LEU B 1 84 ? -12.43 -23.594 -11.031 1 91.69 84 LEU B N 1
ATOM 2105 C CA . LEU B 1 84 ? -13.719 -22.953 -11.234 1 91.69 84 LEU B CA 1
ATOM 2106 C C . LEU B 1 84 ? -13.844 -22.406 -12.648 1 91.69 84 LEU B C 1
ATOM 2108 O O . LEU B 1 84 ? -12.859 -21.969 -13.242 1 91.69 84 LEU B O 1
ATOM 2112 N N . ASN B 1 85 ? -15.008 -22.469 -13.227 1 89.75 85 ASN B N 1
ATOM 2113 C CA . ASN B 1 85 ? -15.336 -21.906 -14.531 1 89.75 85 ASN B CA 1
ATOM 2114 C C . ASN B 1 85 ? -14.625 -22.641 -15.656 1 89.75 85 ASN B C 1
ATOM 2116 O O . ASN B 1 85 ? -14.219 -22.031 -16.656 1 89.75 85 ASN B O 1
ATOM 2120 N N . LEU B 1 86 ? -14.336 -23.859 -15.289 1 93.81 86 LEU B N 1
ATOM 2121 C CA . LEU B 1 86 ? -13.773 -24.734 -16.328 1 93.81 86 LEU B CA 1
ATOM 2122 C C . LEU B 1 86 ? -14.883 -25.453 -17.078 1 93.81 86 LEU B C 1
ATOM 2124 O O . LEU B 1 86 ? -16 -25.609 -16.562 1 93.81 86 LEU B O 1
ATOM 2128 N N . SER B 1 87 ? -14.555 -25.812 -18.297 1 89.19 87 SER B N 1
ATOM 2129 C CA . SER B 1 87 ? -15.461 -26.719 -19 1 89.19 87 SER B CA 1
ATOM 2130 C C . SER B 1 87 ? -15.562 -28.062 -18.297 1 89.19 87 SER B C 1
ATOM 2132 O O . SER B 1 87 ? -14.625 -28.484 -17.609 1 89.19 87 SER B O 1
ATOM 2134 N N . PRO B 1 88 ? -16.703 -28.766 -18.453 1 87.94 88 PRO B N 1
ATOM 2135 C CA . PRO B 1 88 ? -16.938 -30 -17.719 1 87.94 88 PRO B CA 1
ATOM 2136 C C . PRO B 1 88 ? -15.883 -31.062 -18.016 1 87.94 88 PRO B C 1
ATOM 2138 O O . PRO B 1 88 ? -15.688 -31.984 -17.203 1 87.94 88 PRO B O 1
ATOM 2141 N N . ASP B 1 89 ? -15.25 -30.984 -19.125 1 89.5 89 ASP B N 1
ATOM 2142 C CA . ASP B 1 89 ? -14.266 -31.984 -19.516 1 89.5 89 ASP B CA 1
ATOM 2143 C C . ASP B 1 89 ? -12.875 -31.609 -19 1 89.5 89 ASP B C 1
ATOM 2145 O O . ASP B 1 89 ? -11.906 -32.344 -19.234 1 89.5 89 ASP B O 1
ATOM 2149 N N . ARG B 1 90 ? -12.797 -30.531 -18.297 1 93.38 90 ARG B N 1
ATOM 2150 C CA . ARG B 1 90 ? -11.5 -30.078 -17.812 1 93.38 90 ARG B CA 1
ATOM 2151 C C . ARG B 1 90 ? -11.477 -30.047 -16.281 1 93.38 90 ARG B C 1
ATOM 2153 O O . ARG B 1 90 ? -12.523 -29.922 -15.641 1 93.38 90 ARG B O 1
ATOM 2160 N N . TYR B 1 91 ? -10.219 -30.188 -15.734 1 94.81 91 TYR B N 1
ATOM 2161 C CA . TYR B 1 91 ? -10.031 -30.219 -14.289 1 94.81 91 TYR B CA 1
ATOM 2162 C C . TYR B 1 91 ? -8.93 -29.25 -13.867 1 94.81 91 TYR B C 1
ATOM 2164 O O . TYR B 1 91 ? -8.195 -28.734 -14.711 1 94.81 91 TYR B O 1
ATOM 2172 N N . GLN B 1 92 ? -8.938 -29.062 -12.602 1 96.94 92 GLN B N 1
ATOM 2173 C CA . GLN B 1 92 ? -7.879 -28.25 -12.016 1 96.94 92 GLN B CA 1
ATOM 2174 C C . GLN B 1 92 ? -6.504 -28.781 -12.398 1 96.94 92 GLN B C 1
ATOM 2176 O O . GLN B 1 92 ? -6.25 -29.984 -12.305 1 96.94 92 GLN B O 1
ATOM 2181 N N . ASP B 1 93 ? -5.645 -27.844 -12.891 1 98.5 93 ASP B N 1
ATOM 2182 C CA . ASP B 1 93 ? -4.309 -28.172 -13.383 1 98.5 93 ASP B CA 1
ATOM 2183 C C . ASP B 1 93 ? -3.348 -27 -13.188 1 98.5 93 ASP B C 1
ATOM 2185 O O . ASP B 1 93 ? -3.381 -26.031 -13.953 1 98.5 93 ASP B O 1
ATOM 2189 N N . TRP B 1 94 ? -2.479 -27.156 -12.211 1 98.44 94 TRP B N 1
ATOM 2190 C CA . TRP B 1 94 ? -1.605 -26.047 -11.859 1 98.44 94 TRP B CA 1
ATOM 2191 C C . TRP B 1 94 ? -0.491 -25.875 -12.891 1 98.44 94 TRP B C 1
ATOM 2193 O O . TRP B 1 94 ? 0.118 -24.812 -12.992 1 98.44 94 TRP B O 1
ATOM 2203 N N . SER B 1 95 ? -0.126 -26.922 -13.641 1 98.38 95 SER B N 1
ATOM 2204 C CA . SER B 1 95 ? 0.814 -26.734 -14.742 1 98.38 95 SER B CA 1
ATOM 2205 C C . SER B 1 95 ? 0.239 -25.828 -15.82 1 98.38 95 SER B C 1
ATOM 2207 O O . SER B 1 95 ? 0.938 -24.953 -16.328 1 98.38 95 SER B O 1
ATOM 2209 N N . GLU B 1 96 ? -1.045 -26.016 -16.125 1 98.06 96 GLU B N 1
ATOM 2210 C CA . GLU B 1 96 ? -1.728 -25.141 -17.078 1 98.06 96 GLU B CA 1
ATOM 2211 C C . GLU B 1 96 ? -1.881 -23.734 -16.516 1 98.06 96 GLU B C 1
ATOM 2213 O O . GLU B 1 96 ? -1.654 -22.75 -17.234 1 98.06 96 GLU B O 1
ATOM 2218 N N . ALA B 1 97 ? -2.305 -23.672 -15.258 1 98.5 97 ALA B N 1
ATOM 2219 C CA . ALA B 1 97 ? -2.443 -22.375 -14.617 1 98.5 97 ALA B CA 1
ATOM 2220 C C . ALA B 1 97 ? -1.14 -21.578 -14.695 1 98.5 97 ALA B C 1
ATOM 2222 O O . ALA B 1 97 ? -1.134 -20.422 -15.102 1 98.5 97 ALA B O 1
ATOM 2223 N N . LEU B 1 98 ? -0.028 -22.234 -14.312 1 98.5 98 LEU B N 1
ATOM 2224 C CA . LEU B 1 98 ? 1.289 -21.609 -14.32 1 98.5 98 LEU B CA 1
ATOM 2225 C C . LEU B 1 98 ? 1.647 -21.109 -15.719 1 98.5 98 LEU B C 1
ATOM 2227 O O . LEU B 1 98 ? 2.193 -20.016 -15.875 1 98.5 98 LEU B O 1
ATOM 2231 N N . HIS B 1 99 ? 1.41 -21.906 -16.703 1 97.94 99 HIS B N 1
ATOM 2232 C CA . HIS B 1 99 ? 1.677 -21.531 -18.094 1 97.94 99 HIS B CA 1
ATOM 2233 C C . HIS B 1 99 ? 0.988 -20.219 -18.453 1 97.94 99 HIS B C 1
ATOM 2235 O O . HIS B 1 99 ? 1.624 -19.297 -18.969 1 97.94 99 HIS B O 1
ATOM 2241 N N . TRP B 1 100 ? -0.269 -20.156 -18.156 1 97.75 100 TRP B N 1
ATOM 2242 C CA . TRP B 1 100 ? -1.041 -18.984 -18.562 1 97.75 100 TRP B CA 1
ATOM 2243 C C . TRP B 1 100 ? -0.682 -17.781 -17.688 1 97.75 100 TRP B C 1
ATOM 2245 O O . TRP B 1 100 ? -0.628 -16.641 -18.188 1 97.75 100 TRP B O 1
ATOM 2255 N N . TYR B 1 101 ? -0.471 -17.922 -16.312 1 97.31 101 TYR B N 1
ATOM 2256 C CA . TYR B 1 101 ? 0.025 -16.812 -15.5 1 97.31 101 TYR B CA 1
ATOM 2257 C C . TYR B 1 101 ? 1.334 -16.266 -16.062 1 97.31 101 TYR B C 1
ATOM 2259 O O . TYR B 1 101 ? 1.507 -15.047 -16.172 1 97.31 101 TYR B O 1
ATOM 2267 N N . ASN B 1 102 ? 2.244 -17.172 -16.391 1 96.75 102 ASN B N 1
ATOM 2268 C CA . ASN B 1 102 ? 3.543 -16.766 -16.922 1 96.75 102 ASN B CA 1
ATOM 2269 C C . ASN B 1 102 ? 3.406 -16.031 -18.25 1 96.75 102 ASN B C 1
ATOM 2271 O O . ASN B 1 102 ? 4.043 -14.992 -18.453 1 96.75 102 ASN B O 1
ATOM 2275 N N . THR B 1 103 ? 2.598 -16.578 -19.109 1 96.44 103 THR B N 1
ATOM 2276 C CA . THR B 1 103 ? 2.363 -15.938 -20.406 1 96.44 103 THR B CA 1
ATOM 2277 C C . THR B 1 103 ? 1.784 -14.539 -20.219 1 96.44 103 THR B C 1
ATOM 2279 O O . THR B 1 103 ? 2.176 -13.602 -20.922 1 96.44 103 THR B O 1
ATOM 2282 N N . ALA B 1 104 ? 0.854 -14.414 -19.312 1 95.81 104 ALA B N 1
ATOM 2283 C CA . ALA B 1 104 ? 0.274 -13.109 -19.016 1 95.81 104 ALA B CA 1
ATOM 2284 C C . ALA B 1 104 ? 1.344 -12.133 -18.531 1 95.81 104 ALA B C 1
ATOM 2286 O O . ALA B 1 104 ? 1.324 -10.953 -18.891 1 95.81 104 ALA B O 1
ATOM 2287 N N . LEU B 1 105 ? 2.256 -12.555 -17.688 1 94.88 105 LEU B N 1
ATOM 2288 C CA . LEU B 1 105 ? 3.32 -11.727 -17.141 1 94.88 105 LEU B CA 1
ATOM 2289 C C . LEU B 1 105 ? 4.266 -11.25 -18.25 1 94.88 105 LEU B C 1
ATOM 2291 O O . LEU B 1 105 ? 4.832 -10.164 -18.156 1 94.88 105 LEU B O 1
ATOM 2295 N N . GLU B 1 106 ? 4.402 -12.039 -19.234 1 94.12 106 GLU B N 1
ATOM 2296 C CA . GLU B 1 106 ? 5.301 -11.727 -20.344 1 94.12 106 GLU B CA 1
ATOM 2297 C C . GLU B 1 106 ? 4.605 -10.859 -21.391 1 94.12 106 GLU B C 1
ATOM 2299 O O . GLU B 1 106 ? 5.266 -10.25 -22.234 1 94.12 106 GLU B O 1
ATOM 2304 N N . THR B 1 107 ? 3.307 -10.875 -21.297 1 90.19 107 THR B N 1
ATOM 2305 C CA . THR B 1 107 ? 2.529 -10.094 -22.25 1 90.19 107 THR B CA 1
ATOM 2306 C C . THR B 1 107 ? 2.33 -8.664 -21.75 1 90.19 107 THR B C 1
ATOM 2308 O O . THR B 1 107 ? 1.945 -8.453 -20.594 1 90.19 107 THR B O 1
ATOM 2311 N N . THR B 1 108 ? 3.15 -7.691 -22.109 1 70.81 108 THR B N 1
ATOM 2312 C CA . THR B 1 108 ? 3.066 -6.297 -21.688 1 70.81 108 THR B CA 1
ATOM 2313 C C . THR B 1 108 ? 1.702 -5.711 -22.047 1 70.81 108 THR B C 1
ATOM 2315 O O . THR B 1 108 ? 1.16 -5.984 -23.125 1 70.81 108 THR B O 1
ATOM 2318 N N . ASP B 1 109 ? 0.916 -5.605 -20.984 1 60.41 109 ASP B N 1
ATOM 2319 C CA . ASP B 1 109 ? -0.207 -4.762 -21.391 1 60.41 109 ASP B CA 1
ATOM 2320 C C . ASP B 1 109 ? 0.258 -3.344 -21.703 1 60.41 109 ASP B C 1
ATOM 2322 O O . ASP B 1 109 ? 1.087 -2.781 -20.984 1 60.41 109 ASP B O 1
ATOM 2326 N N . CYS B 1 110 ? 0.395 -3.084 -22.969 1 46 110 CYS B N 1
ATOM 2327 C CA . CYS B 1 110 ? 0.716 -1.731 -23.422 1 46 110 CYS B CA 1
ATOM 2328 C C . CYS B 1 110 ? 0.044 -0.693 -22.531 1 46 110 CYS B C 1
ATOM 2330 O O . CYS B 1 110 ? 0.15 0.509 -22.781 1 46 110 CYS B O 1
ATOM 2332 N N . ASP B 1 111 ? -0.855 -1.062 -21.719 1 46.56 111 ASP B N 1
ATOM 2333 C CA . ASP B 1 111 ? -1.358 0.117 -21.016 1 46.56 111 ASP B CA 1
ATOM 2334 C C . ASP B 1 111 ? -0.321 0.659 -20.031 1 46.56 111 ASP B C 1
ATOM 2336 O O . ASP B 1 111 ? -0.17 0.133 -18.938 1 46.56 111 ASP B O 1
ATOM 2340 N N . GLU B 1 112 ? 0.756 1.022 -20.594 1 41.28 112 GLU B N 1
ATOM 2341 C CA . GLU B 1 112 ? 1.795 1.788 -19.906 1 41.28 112 GLU B CA 1
ATOM 2342 C C . GLU B 1 112 ? 1.188 2.791 -18.938 1 41.28 112 GLU B C 1
ATOM 2344 O O . GLU B 1 112 ? 1.909 3.586 -18.328 1 41.28 112 GLU B O 1
ATOM 2349 N N . GLY B 1 113 ? -0.082 3.201 -19.188 1 38.03 113 GLY B N 1
ATOM 2350 C CA . GLY B 1 113 ? -0.545 4.266 -18.312 1 38.03 113 GLY B CA 1
ATOM 2351 C C . GLY B 1 113 ? -0.597 3.854 -16.859 1 38.03 113 GLY B C 1
ATOM 2352 O O . GLY B 1 113 ? -1.204 2.838 -16.516 1 38.03 113 GLY B O 1
ATOM 2353 N N . GLY B 1 114 ? 0.438 4.023 -16.094 1 41.62 114 GLY B N 1
ATOM 2354 C CA . GLY B 1 114 ? 0.654 4.109 -14.656 1 41.62 114 GLY B CA 1
ATOM 2355 C C . GLY B 1 114 ? -0.637 4.164 -13.859 1 41.62 114 GLY B C 1
ATOM 2356 O O . GLY B 1 114 ? -0.629 4.512 -12.68 1 41.62 114 GLY B O 1
ATOM 2357 N N . GLU B 1 115 ? -1.674 4.559 -14.555 1 40.12 115 GLU B N 1
ATOM 2358 C CA . GLU B 1 115 ? -2.857 4.594 -13.703 1 40.12 115 GLU B CA 1
ATOM 2359 C C . GLU B 1 115 ? -3.271 3.188 -13.273 1 40.12 115 GLU B C 1
ATOM 2361 O O . GLU B 1 115 ? -3.559 2.336 -14.117 1 40.12 115 GLU B O 1
ATOM 2366 N N . TYR B 1 116 ? -2.734 2.662 -12.242 1 38.94 116 TYR B N 1
ATOM 2367 C CA . TYR B 1 116 ? -3.441 1.576 -11.57 1 38.94 116 TYR B CA 1
ATOM 2368 C C . TYR B 1 116 ? -4.93 1.617 -11.891 1 38.94 116 TYR B C 1
ATOM 2370 O O . TYR B 1 116 ? -5.672 2.418 -11.312 1 38.94 116 TYR B O 1
ATOM 2378 N N . ASP B 1 117 ? -5.316 1.607 -13.023 1 41.69 117 ASP B N 1
ATOM 2379 C CA . ASP B 1 117 ? -6.746 1.309 -13.039 1 41.69 117 ASP B CA 1
ATOM 2380 C C . ASP B 1 117 ? -7.07 0.125 -12.133 1 41.69 117 ASP B C 1
ATOM 2382 O O . ASP B 1 117 ? -6.645 -1.002 -12.398 1 41.69 117 ASP B O 1
ATOM 2386 N N . GLY B 1 118 ? -7.109 0.358 -10.914 1 40.5 118 GLY B N 1
ATOM 2387 C CA . GLY B 1 118 ? -7.406 -0.429 -9.734 1 40.5 118 GLY B CA 1
ATOM 2388 C C . GLY B 1 118 ? -8.133 -1.726 -10.039 1 40.5 118 GLY B C 1
ATOM 2389 O O . GLY B 1 118 ? -8.055 -2.684 -9.266 1 40.5 118 GLY B O 1
ATOM 2390 N N . ILE B 1 119 ? -9.312 -1.615 -10.555 1 42.41 119 ILE B N 1
ATOM 2391 C CA . ILE B 1 119 ? -10.258 -2.705 -10.32 1 42.41 119 ILE B CA 1
ATOM 2392 C C . ILE B 1 119 ? -9.734 -3.986 -10.969 1 42.41 119 ILE B C 1
ATOM 2394 O O . ILE B 1 119 ? -9.898 -5.078 -10.422 1 42.41 119 ILE B O 1
ATOM 2398 N N . GLN B 1 120 ? -9.383 -4.02 -12.328 1 51.44 120 GLN B N 1
ATOM 2399 C CA . GLN B 1 120 ? -9.508 -5.273 -13.062 1 51.44 120 GLN B CA 1
ATOM 2400 C C . GLN B 1 120 ? -8.156 -5.977 -13.18 1 51.44 120 GLN B C 1
ATOM 2402 O O . GLN B 1 120 ? -8.094 -7.207 -13.203 1 51.44 120 GLN B O 1
ATOM 2407 N N . ASP B 1 121 ? -6.984 -5.172 -13.172 1 64.5 121 ASP B N 1
ATOM 2408 C CA . ASP B 1 121 ? -5.773 -5.891 -13.555 1 64.5 121 ASP B CA 1
ATOM 2409 C C . ASP B 1 121 ? -5.008 -6.371 -12.328 1 64.5 121 ASP B C 1
ATOM 2411 O O . ASP B 1 121 ? -4.793 -5.605 -11.383 1 64.5 121 ASP B O 1
ATOM 2415 N N . GLU B 1 122 ? -5.066 -7.648 -12.32 1 81.25 122 GLU B N 1
ATOM 2416 C CA . GLU B 1 122 ? -4.285 -8.281 -11.258 1 81.25 122 GLU B CA 1
ATOM 2417 C C . GLU B 1 122 ? -2.85 -7.758 -11.25 1 81.25 122 GLU B C 1
ATOM 2419 O O . GLU B 1 122 ? -2.158 -7.805 -12.266 1 81.25 122 GLU B O 1
ATOM 2424 N N . PRO B 1 123 ? -2.486 -7.133 -10.188 1 85.75 123 PRO B N 1
ATOM 2425 C CA . PRO B 1 123 ? -1.121 -6.602 -10.141 1 85.75 123 PRO B CA 1
ATOM 2426 C C . PRO B 1 123 ? -0.064 -7.676 -10.391 1 85.75 123 PRO B C 1
ATOM 2428 O O . PRO B 1 123 ? -0.257 -8.836 -10.031 1 85.75 123 PRO B O 1
ATOM 2431 N N . ARG B 1 124 ? 1.012 -7.145 -11.023 1 90.94 124 ARG B N 1
ATOM 2432 C CA . ARG B 1 124 ? 2.113 -8.023 -11.391 1 90.94 124 ARG B CA 1
ATOM 2433 C C . ARG B 1 124 ? 2.615 -8.812 -10.188 1 90.94 124 ARG B C 1
ATOM 2435 O O . ARG B 1 124 ? 2.871 -10.016 -10.281 1 90.94 124 ARG B O 1
ATOM 2442 N N . TYR B 1 125 ? 2.705 -8.156 -8.992 1 92.25 125 TYR B N 1
ATOM 2443 C CA . TYR B 1 125 ? 3.266 -8.82 -7.816 1 92.25 125 TYR B CA 1
ATOM 2444 C C . TYR B 1 125 ? 2.369 -9.961 -7.352 1 92.25 125 TYR B C 1
ATOM 2446 O O . TYR B 1 125 ? 2.855 -10.977 -6.852 1 92.25 125 TYR B O 1
ATOM 2454 N N . ALA B 1 126 ? 1.052 -9.82 -7.59 1 93.19 126 ALA B N 1
ATOM 2455 C CA . ALA B 1 126 ? 0.104 -10.844 -7.16 1 93.19 126 ALA B CA 1
ATOM 2456 C C . ALA B 1 126 ? 0.21 -12.094 -8.031 1 93.19 126 ALA B C 1
ATOM 2458 O O . ALA B 1 126 ? 0.138 -13.219 -7.523 1 93.19 126 ALA B O 1
ATOM 2459 N N . LEU B 1 127 ? 0.362 -11.867 -9.32 1 96.31 127 LEU B N 1
ATOM 2460 C CA . LEU B 1 127 ? 0.505 -12.992 -10.234 1 96.31 127 LEU B CA 1
ATOM 2461 C C . LEU B 1 127 ? 1.797 -13.758 -9.961 1 96.31 127 LEU B C 1
ATOM 2463 O O . LEU B 1 127 ? 1.796 -14.984 -9.914 1 96.31 127 LEU B O 1
ATOM 2467 N N . LEU B 1 128 ? 2.861 -13.016 -9.734 1 97.75 128 LEU B N 1
ATOM 2468 C CA . LEU B 1 128 ? 4.152 -13.609 -9.422 1 97.75 128 LEU B CA 1
ATOM 2469 C C . LEU B 1 128 ? 4.078 -14.414 -8.125 1 97.75 128 LEU B C 1
ATOM 2471 O O . LEU B 1 128 ? 4.551 -15.547 -8.062 1 97.75 128 LEU B O 1
ATOM 2475 N N . ALA B 1 129 ? 3.438 -13.828 -7.152 1 97.31 129 ALA B N 1
ATOM 2476 C CA . ALA B 1 129 ? 3.326 -14.484 -5.852 1 97.31 129 ALA B CA 1
ATOM 2477 C C . ALA B 1 129 ? 2.486 -15.758 -5.945 1 97.31 129 ALA B C 1
ATOM 2479 O O . ALA B 1 129 ? 2.783 -16.75 -5.285 1 97.31 129 ALA B O 1
ATOM 2480 N N . ARG B 1 130 ? 1.489 -15.703 -6.715 1 97.94 130 ARG B N 1
ATOM 2481 C CA . ARG B 1 130 ? 0.646 -16.891 -6.859 1 97.94 130 ARG B CA 1
ATOM 2482 C C . ARG B 1 130 ? 1.414 -18.031 -7.508 1 97.94 130 ARG B C 1
ATOM 2484 O O . ARG B 1 130 ? 1.323 -19.172 -7.062 1 97.94 130 ARG B O 1
ATOM 2491 N N . GLU B 1 131 ? 2.162 -17.734 -8.586 1 98.5 131 GLU B N 1
ATOM 2492 C CA . GLU B 1 131 ? 3.01 -18.75 -9.211 1 98.5 131 GLU B CA 1
ATOM 2493 C C . GLU B 1 131 ? 3.99 -19.344 -8.203 1 98.5 131 GLU B C 1
ATOM 2495 O O . GLU B 1 131 ? 4.176 -20.562 -8.156 1 98.5 131 GLU B O 1
ATOM 2500 N N . ALA B 1 132 ? 4.555 -18.453 -7.422 1 98.69 132 ALA B N 1
ATOM 2501 C CA . ALA B 1 132 ? 5.523 -18.891 -6.422 1 98.69 132 ALA B CA 1
ATOM 2502 C C . ALA B 1 132 ? 4.887 -19.859 -5.426 1 98.69 132 ALA B C 1
ATOM 2504 O O . ALA B 1 132 ? 5.473 -20.891 -5.094 1 98.69 132 ALA B O 1
ATOM 2505 N N . GLU B 1 133 ? 3.768 -19.531 -5.008 1 98.38 133 GLU B N 1
ATOM 2506 C CA . GLU B 1 133 ? 3.055 -20.359 -4.035 1 98.38 133 GLU B CA 1
ATOM 2507 C C . GLU B 1 133 ? 2.734 -21.734 -4.613 1 98.38 133 GLU B C 1
ATOM 2509 O O . GLU B 1 133 ? 2.871 -22.75 -3.926 1 98.38 133 GLU B O 1
ATOM 2514 N N . MET B 1 134 ? 2.318 -21.781 -5.793 1 98.31 134 MET B N 1
ATOM 2515 C CA . MET B 1 134 ? 2.008 -23.047 -6.445 1 98.31 134 MET B CA 1
ATOM 2516 C C . MET B 1 134 ? 3.244 -23.938 -6.52 1 98.31 134 MET B C 1
ATOM 2518 O O . MET B 1 134 ? 3.176 -25.141 -6.219 1 98.31 134 MET B O 1
ATOM 2522 N N . LEU B 1 135 ? 4.359 -23.344 -6.867 1 98.56 135 LEU B N 1
ATOM 2523 C CA . LEU B 1 135 ? 5.605 -24.094 -7.004 1 98.56 135 LEU B CA 1
ATOM 2524 C C . LEU B 1 135 ? 6.156 -24.5 -5.641 1 98.56 135 LEU B C 1
ATOM 2526 O O . LEU B 1 135 ? 6.898 -25.469 -5.523 1 98.56 135 LEU B O 1
ATOM 2530 N N . PHE B 1 136 ? 5.805 -23.766 -4.648 1 98 136 PHE B N 1
ATOM 2531 C CA . PHE B 1 136 ? 6.203 -24.062 -3.277 1 98 136 PHE B CA 1
ATOM 2532 C C . PHE B 1 136 ? 5.445 -25.266 -2.744 1 98 136 PHE B C 1
ATOM 2534 O O . PHE B 1 136 ? 6.027 -26.141 -2.086 1 98 136 PHE B O 1
ATOM 2541 N N . THR B 1 137 ? 4.203 -25.344 -3.012 1 97.12 137 THR B N 1
ATOM 2542 C CA . THR B 1 137 ? 3.32 -26.359 -2.441 1 97.12 137 THR B CA 1
ATOM 2543 C C . THR B 1 137 ? 3.289 -27.609 -3.32 1 97.12 137 THR B C 1
ATOM 2545 O O . THR B 1 137 ? 3.262 -28.719 -2.811 1 97.12 137 THR B O 1
ATOM 2548 N N . GLY B 1 138 ? 3.365 -27.375 -4.566 1 97.44 138 GLY B N 1
ATOM 2549 C CA . GLY B 1 138 ? 3.064 -28.484 -5.469 1 97.44 138 GLY B CA 1
ATOM 2550 C C . GLY B 1 138 ? 1.635 -28.969 -5.355 1 97.44 138 GLY B C 1
ATOM 2551 O O . GLY B 1 138 ? 0.9 -28.562 -4.457 1 97.44 138 GLY B O 1
ATOM 2552 N N . GLY B 1 139 ? 1.278 -29.875 -6.445 1 97 139 GLY B N 1
ATOM 2553 C CA . GLY B 1 139 ? -0.078 -30.391 -6.453 1 97 139 GLY B CA 1
ATOM 2554 C C . GLY B 1 139 ? -0.815 -30.125 -7.75 1 97 139 GLY B C 1
ATOM 2555 O O . GLY B 1 139 ? -0.362 -29.328 -8.578 1 97 139 GLY B O 1
ATOM 2556 N N . TYR B 1 140 ? -1.885 -30.875 -7.984 1 97.25 140 TYR B N 1
ATOM 2557 C CA . TYR B 1 140 ? -2.746 -30.734 -9.156 1 97.25 140 TYR B CA 1
ATOM 2558 C C . TYR B 1 140 ? -1.937 -30.828 -10.445 1 97.25 140 TYR B C 1
ATOM 2560 O O . TYR B 1 140 ? -2.07 -29.984 -11.328 1 97.25 140 TYR B O 1
ATOM 2568 N N . GLY B 1 141 ? -0.978 -31.672 -10.438 1 96.94 141 GLY B N 1
ATOM 2569 C CA . GLY B 1 141 ? -0.211 -31.953 -11.641 1 96.94 141 GLY B CA 1
ATOM 2570 C C . GLY B 1 141 ? 1.087 -31.172 -11.719 1 96.94 141 GLY B C 1
ATOM 2571 O O . GLY B 1 141 ? 1.8 -31.219 -12.719 1 96.94 141 GLY B O 1
ATOM 2572 N N . LEU B 1 142 ? 1.381 -30.375 -10.695 1 98.31 142 LEU B N 1
ATOM 2573 C CA . LEU B 1 142 ? 2.59 -29.562 -10.656 1 98.31 142 LEU B CA 1
ATOM 2574 C C . LEU B 1 142 ? 3.531 -30.031 -9.555 1 98.31 142 LEU B C 1
ATOM 2576 O O . LEU B 1 142 ? 3.111 -30.203 -8.414 1 98.31 142 LEU B O 1
ATOM 2580 N N . ASP B 1 143 ? 4.777 -30.266 -9.867 1 97.5 143 ASP B N 1
ATOM 2581 C CA . ASP B 1 143 ? 5.777 -30.625 -8.867 1 97.5 143 ASP B CA 1
ATOM 2582 C C . ASP B 1 143 ? 6.309 -29.375 -8.148 1 97.5 143 ASP B C 1
ATOM 2584 O O . ASP B 1 143 ? 6.391 -28.297 -8.75 1 97.5 143 ASP B O 1
ATOM 2588 N N . LYS B 1 144 ? 6.703 -29.625 -6.934 1 97.44 144 LYS B N 1
ATOM 2589 C CA . LYS B 1 144 ? 7.391 -28.562 -6.211 1 97.44 144 LYS B CA 1
ATOM 2590 C C . LYS B 1 144 ? 8.68 -28.156 -6.918 1 97.44 144 LYS B C 1
ATOM 2592 O O . LYS B 1 144 ? 9.367 -29 -7.496 1 97.44 144 LYS B O 1
ATOM 2597 N N . ASP B 1 145 ? 8.93 -26.906 -6.879 1 98.19 145 ASP B N 1
ATOM 2598 C CA . ASP B 1 145 ? 10.188 -26.328 -7.328 1 98.19 145 ASP B CA 1
ATOM 2599 C C . ASP B 1 145 ? 10.602 -25.156 -6.43 1 98.19 145 ASP B C 1
ATOM 2601 O O . ASP B 1 145 ? 10.383 -24 -6.762 1 98.19 145 ASP B O 1
ATOM 2605 N N . PRO B 1 146 ? 11.234 -25.578 -5.289 1 97.75 146 PRO B N 1
ATOM 2606 C CA . PRO B 1 146 ? 11.547 -24.562 -4.281 1 97.75 146 PRO B CA 1
ATOM 2607 C C . PRO B 1 146 ? 12.461 -23.469 -4.816 1 97.75 146 PRO B C 1
ATOM 2609 O O . PRO B 1 146 ? 12.32 -22.297 -4.434 1 97.75 146 PRO B O 1
ATOM 2612 N N . GLN B 1 147 ? 13.414 -23.812 -5.684 1 97.62 147 GLN B N 1
ATOM 2613 C CA . GLN B 1 147 ? 14.312 -22.797 -6.246 1 97.62 147 GLN B CA 1
ATOM 2614 C C . GLN B 1 147 ? 13.531 -21.766 -7.059 1 97.62 147 GLN B C 1
ATOM 2616 O O . GLN B 1 147 ? 13.664 -20.562 -6.824 1 97.62 147 GLN B O 1
ATOM 2621 N N . ARG B 1 148 ? 12.742 -22.266 -7.961 1 97.94 148 ARG B N 1
ATOM 2622 C CA . ARG B 1 148 ? 11.945 -21.359 -8.781 1 97.94 148 ARG B CA 1
ATOM 2623 C C . ARG B 1 148 ? 10.953 -20.562 -7.938 1 97.94 148 ARG B C 1
ATOM 2625 O O . ARG B 1 148 ? 10.695 -19.391 -8.203 1 97.94 148 ARG B O 1
ATOM 2632 N N . SER B 1 149 ? 10.414 -21.219 -6.945 1 98.5 149 SER B N 1
ATOM 2633 C CA . SER B 1 149 ? 9.484 -20.562 -6.02 1 98.5 149 SER B CA 1
ATOM 2634 C C . SER B 1 149 ? 10.141 -19.375 -5.332 1 98.5 149 SER B C 1
ATOM 2636 O O . SER B 1 149 ? 9.594 -18.266 -5.34 1 98.5 149 SER B O 1
ATOM 2638 N N . GLY B 1 150 ? 11.281 -19.562 -4.758 1 97.75 150 GLY B N 1
ATOM 2639 C CA . GLY B 1 150 ? 11.992 -18.469 -4.102 1 97.75 150 GLY B CA 1
ATOM 2640 C C . GLY B 1 150 ? 12.297 -17.312 -5.031 1 97.75 150 GLY B C 1
ATOM 2641 O O . GLY B 1 150 ? 12.125 -16.156 -4.656 1 97.75 150 GLY B O 1
ATOM 2642 N N . ASP B 1 151 ? 12.75 -17.625 -6.266 1 97.81 151 ASP B N 1
ATOM 2643 C CA . ASP B 1 151 ? 13.039 -16.594 -7.262 1 97.81 151 ASP B CA 1
ATOM 2644 C C . ASP B 1 151 ? 11.797 -15.773 -7.582 1 97.81 151 ASP B C 1
ATOM 2646 O O . ASP B 1 151 ? 11.867 -14.547 -7.68 1 97.81 151 ASP B O 1
ATOM 2650 N N . LEU B 1 152 ? 10.641 -16.438 -7.715 1 98.31 152 LEU B N 1
ATOM 2651 C CA . LEU B 1 152 ? 9.383 -15.766 -8.062 1 98.31 152 LEU B CA 1
ATOM 2652 C C . LEU B 1 152 ? 8.891 -14.906 -6.898 1 98.31 152 LEU B C 1
ATOM 2654 O O . LEU B 1 152 ? 8.398 -13.797 -7.109 1 98.31 152 LEU B O 1
ATOM 2658 N N . TYR B 1 153 ? 9.062 -15.375 -5.656 1 97.5 153 TYR B N 1
ATOM 2659 C CA . TYR B 1 153 ? 8.711 -14.555 -4.496 1 97.5 153 TYR B CA 1
ATOM 2660 C C . TYR B 1 153 ? 9.586 -13.305 -4.426 1 97.5 153 TYR B C 1
ATOM 2662 O O . TYR B 1 153 ? 9.109 -12.234 -4.051 1 97.5 153 TYR B O 1
ATOM 2670 N N . THR B 1 154 ? 10.836 -13.469 -4.773 1 96.19 154 THR B N 1
ATOM 2671 C CA . THR B 1 154 ? 11.727 -12.312 -4.812 1 96.19 154 THR B CA 1
ATOM 2672 C C . THR B 1 154 ? 11.25 -11.305 -5.855 1 96.19 154 THR B C 1
ATOM 2674 O O . THR B 1 154 ? 11.188 -10.102 -5.578 1 96.19 154 THR B O 1
ATOM 2677 N N . GLN B 1 155 ? 10.906 -11.789 -7.027 1 95.75 155 GLN B N 1
ATOM 2678 C CA . GLN B 1 155 ? 10.375 -10.914 -8.062 1 95.75 155 GLN B CA 1
ATOM 2679 C C . GLN B 1 155 ? 9.062 -10.266 -7.621 1 95.75 155 GLN B C 1
ATOM 2681 O O . GLN B 1 155 ? 8.812 -9.102 -7.926 1 95.75 155 GLN B O 1
ATOM 2686 N N . ALA B 1 156 ? 8.195 -11.023 -6.934 1 94.56 156 ALA B N 1
ATOM 2687 C CA . ALA B 1 156 ? 6.945 -10.484 -6.406 1 94.56 156 ALA B CA 1
ATOM 2688 C C . ALA B 1 156 ? 7.211 -9.352 -5.414 1 94.56 156 ALA B C 1
ATOM 2690 O O . ALA B 1 156 ? 6.535 -8.32 -5.438 1 94.56 156 ALA B O 1
ATOM 2691 N N . ALA B 1 157 ? 8.234 -9.555 -4.59 1 89.88 157 ALA B N 1
ATOM 2692 C CA . ALA B 1 157 ? 8.609 -8.539 -3.615 1 89.88 157 ALA B CA 1
ATOM 2693 C C . ALA B 1 157 ? 9.07 -7.258 -4.309 1 89.88 157 ALA B C 1
ATOM 2695 O O . ALA B 1 157 ? 8.656 -6.156 -3.928 1 89.88 157 ALA B O 1
ATOM 2696 N N . GLU B 1 158 ? 9.898 -7.453 -5.309 1 87.06 158 GLU B N 1
ATOM 2697 C CA . GLU B 1 158 ? 10.391 -6.305 -6.066 1 87.06 158 GLU B CA 1
ATOM 2698 C C . GLU B 1 158 ? 9.25 -5.574 -6.766 1 87.06 158 GLU B C 1
ATOM 2700 O O . GLU B 1 158 ? 9.188 -4.344 -6.75 1 87.06 158 GLU B O 1
ATOM 2705 N N . ALA B 1 159 ? 8.344 -6.305 -7.336 1 86.44 159 ALA B N 1
ATOM 2706 C CA . ALA B 1 159 ? 7.191 -5.711 -8.008 1 86.44 159 ALA B CA 1
ATOM 2707 C C . ALA B 1 159 ? 6.285 -5 -7.008 1 86.44 159 ALA B C 1
ATOM 2709 O O . ALA B 1 159 ? 5.727 -3.943 -7.309 1 86.44 159 ALA B O 1
ATOM 2710 N N . ALA B 1 160 ? 6.105 -5.652 -5.879 1 85 160 ALA B N 1
ATOM 2711 C CA . ALA B 1 160 ? 5.301 -5.035 -4.828 1 85 160 ALA B CA 1
ATOM 2712 C C . ALA B 1 160 ? 5.918 -3.723 -4.359 1 85 160 ALA B C 1
ATOM 2714 O O . ALA B 1 160 ? 5.207 -2.738 -4.141 1 85 160 ALA B O 1
ATOM 2715 N N . MET B 1 161 ? 7.219 -3.764 -4.227 1 77.25 161 MET B N 1
ATOM 2716 C CA . MET B 1 161 ? 7.934 -2.553 -3.828 1 77.25 161 MET B CA 1
ATOM 2717 C C . MET B 1 161 ? 7.746 -1.448 -4.863 1 77.25 161 MET B C 1
ATOM 2719 O O . MET B 1 161 ? 7.535 -0.288 -4.508 1 77.25 161 MET B O 1
ATOM 2723 N N . GLU B 1 162 ? 7.91 -1.839 -6.098 1 75.25 162 GLU B N 1
ATOM 2724 C CA . GLU B 1 162 ? 7.746 -0.867 -7.176 1 75.25 162 GLU B CA 1
ATOM 2725 C C . GLU B 1 162 ? 6.324 -0.308 -7.199 1 75.25 162 GLU B C 1
ATOM 2727 O O . GLU B 1 162 ? 6.129 0.899 -7.359 1 75.25 162 GLU B O 1
ATOM 2732 N N . ALA B 1 163 ? 5.34 -1.176 -7.051 1 75.12 163 ALA B N 1
ATOM 2733 C CA . ALA B 1 163 ? 3.936 -0.77 -7.055 1 75.12 163 ALA B CA 1
ATOM 2734 C C . ALA B 1 163 ? 3.631 0.164 -5.887 1 75.12 163 ALA B C 1
ATOM 2736 O O . ALA B 1 163 ? 2.865 1.12 -6.031 1 75.12 163 ALA B O 1
ATOM 2737 N N . MET B 1 164 ? 4.266 -0.195 -4.762 1 70.25 164 MET B N 1
ATOM 2738 C CA . MET B 1 164 ? 4.027 0.581 -3.547 1 70.25 164 MET B CA 1
ATOM 2739 C C . MET B 1 164 ? 4.746 1.925 -3.609 1 70.25 164 MET B C 1
ATOM 2741 O O . MET B 1 164 ? 4.219 2.938 -3.145 1 70.25 164 MET B O 1
ATOM 2745 N N . LYS B 1 165 ? 6.078 1.802 -4.078 1 64.88 165 LYS B N 1
ATOM 2746 C CA . LYS B 1 165 ? 6.828 3.041 -4.266 1 64.88 165 LYS B CA 1
ATOM 2747 C C . LYS B 1 165 ? 6.074 4.008 -5.176 1 64.88 165 LYS B C 1
ATOM 2749 O O . LYS B 1 165 ? 6.109 5.223 -4.961 1 64.88 165 LYS B O 1
ATOM 2754 N N . GLY B 1 166 ? 5.68 3.422 -6.199 1 62.22 166 GLY B N 1
ATOM 2755 C CA . GLY B 1 166 ? 5 4.277 -7.16 1 62.22 166 GLY B CA 1
ATOM 2756 C C . GLY B 1 166 ? 3.848 5.055 -6.555 1 62.22 166 GLY B C 1
ATOM 2757 O O . GLY B 1 166 ? 3.615 6.207 -6.914 1 62.22 166 GLY B O 1
ATOM 2758 N N . ARG B 1 167 ? 3.344 4.344 -5.602 1 71.12 167 ARG B N 1
ATOM 2759 C CA . ARG B 1 167 ? 2.1 5.039 -5.285 1 71.12 167 ARG B CA 1
ATOM 2760 C C . ARG B 1 167 ? 2.334 6.137 -4.254 1 71.12 167 ARG B C 1
ATOM 2762 O O . ARG B 1 167 ? 2.211 7.324 -4.566 1 71.12 167 ARG B O 1
ATOM 2769 N N . LEU B 1 168 ? 2.652 5.82 -2.934 1 75.81 168 LEU B N 1
ATOM 2770 C CA . LEU B 1 168 ? 2.598 6.859 -1.909 1 75.81 168 LEU B CA 1
ATOM 2771 C C . LEU B 1 168 ? 3.971 7.492 -1.701 1 75.81 168 LEU B C 1
ATOM 2773 O O . LEU B 1 168 ? 4.09 8.719 -1.63 1 75.81 168 LEU B O 1
ATOM 2777 N N . ALA B 1 169 ? 5.141 6.762 -1.713 1 82.56 169 ALA B N 1
ATOM 2778 C CA . ALA B 1 169 ? 6.492 7.277 -1.515 1 82.56 169 ALA B CA 1
ATOM 2779 C C . ALA B 1 169 ? 6.906 8.18 -2.672 1 82.56 169 ALA B C 1
ATOM 2781 O O . ALA B 1 169 ? 7.473 9.258 -2.455 1 82.56 169 ALA B O 1
ATOM 2782 N N . ASN B 1 170 ? 6.598 7.773 -3.836 1 81.31 170 ASN B N 1
ATOM 2783 C CA . ASN B 1 170 ? 6.934 8.57 -5.012 1 81.31 170 ASN B CA 1
ATOM 2784 C C . ASN B 1 170 ? 6.199 9.906 -5.008 1 81.31 170 ASN B C 1
ATOM 2786 O O . ASN B 1 170 ? 6.762 10.93 -5.398 1 81.31 170 ASN B O 1
ATOM 2790 N N . GLN B 1 171 ? 4.969 9.805 -4.656 1 86.5 171 GLN B N 1
ATOM 2791 C CA . GLN B 1 171 ? 4.199 11.039 -4.562 1 86.5 171 GLN B CA 1
ATOM 2792 C C . GLN B 1 171 ? 4.844 12.016 -3.586 1 86.5 171 GLN B C 1
ATOM 2794 O O . GLN B 1 171 ? 4.965 13.211 -3.883 1 86.5 171 GLN B O 1
ATOM 2799 N N . TYR B 1 172 ? 5.332 11.508 -2.496 1 94.06 172 TYR B N 1
ATOM 2800 C CA . TYR B 1 172 ? 5.934 12.383 -1.497 1 94.06 172 TYR B CA 1
ATOM 2801 C C . TYR B 1 172 ? 7.277 12.922 -1.98 1 94.06 172 TYR B C 1
ATOM 2803 O O . TYR B 1 172 ? 7.617 14.078 -1.723 1 94.06 172 TYR B O 1
ATOM 2811 N N . TYR B 1 173 ? 8.086 12.156 -2.684 1 91.44 173 TYR B N 1
ATOM 2812 C CA . TYR B 1 173 ? 9.328 12.641 -3.258 1 91.44 173 TYR B CA 1
ATOM 2813 C C . TYR B 1 173 ? 9.07 13.742 -4.277 1 91.44 173 TYR B C 1
ATOM 2815 O O . TYR B 1 173 ? 9.82 14.719 -4.352 1 91.44 173 TYR B O 1
ATOM 2823 N N . GLU B 1 174 ? 8.016 13.57 -5.051 1 90.56 174 GLU B N 1
ATOM 2824 C CA . GLU B 1 174 ? 7.637 14.609 -6.004 1 90.56 174 GLU B CA 1
ATOM 2825 C C . GLU B 1 174 ? 7.262 15.898 -5.285 1 90.56 174 GLU B C 1
ATOM 2827 O O . GLU B 1 174 ? 7.668 16.984 -5.699 1 90.56 174 GLU B O 1
ATOM 2832 N N . LYS B 1 175 ? 6.516 15.781 -4.312 1 94.88 175 LYS B N 1
ATOM 2833 C CA . LYS B 1 175 ? 6.117 16.953 -3.545 1 94.88 175 LYS B CA 1
ATOM 2834 C C . LYS B 1 175 ? 7.324 17.625 -2.891 1 94.88 175 LYS B C 1
ATOM 2836 O O . LYS B 1 175 ? 7.379 18.844 -2.77 1 94.88 175 LYS B O 1
ATOM 2841 N N . ALA B 1 176 ? 8.281 16.797 -2.404 1 95.44 176 ALA B N 1
ATOM 2842 C CA . ALA B 1 176 ? 9.516 17.344 -1.853 1 95.44 176 ALA B CA 1
ATOM 2843 C C . ALA B 1 176 ? 10.242 18.203 -2.885 1 95.44 176 ALA B C 1
ATOM 2845 O O . ALA B 1 176 ? 10.672 19.312 -2.584 1 95.44 176 ALA B O 1
ATOM 2846 N N . GLU B 1 177 ? 10.32 17.719 -4.047 1 92.06 177 GLU B N 1
ATOM 2847 C CA . GLU B 1 177 ? 10.969 18.453 -5.133 1 92.06 177 GLU B CA 1
ATOM 2848 C C . GLU B 1 177 ? 10.234 19.75 -5.422 1 92.06 177 GLU B C 1
ATOM 2850 O O . GLU B 1 177 ? 10.867 20.797 -5.645 1 92.06 177 GLU B O 1
ATOM 2855 N N . GLU B 1 178 ? 8.984 19.672 -5.465 1 94.06 178 GLU B N 1
ATOM 2856 C CA . GLU B 1 178 ? 8.18 20.875 -5.676 1 94.06 178 GLU B CA 1
ATOM 2857 C C . GLU B 1 178 ? 8.43 21.906 -4.578 1 94.06 178 GLU B C 1
ATOM 2859 O O . GLU B 1 178 ? 8.508 23.094 -4.855 1 94.06 178 GLU B O 1
ATOM 2864 N N . ALA B 1 179 ? 8.523 21.453 -3.393 1 96 179 ALA B N 1
ATOM 2865 C CA . ALA B 1 179 ? 8.75 22.344 -2.258 1 96 179 ALA B CA 1
ATOM 2866 C C . ALA B 1 179 ? 10.109 23.031 -2.371 1 96 179 ALA B C 1
ATOM 2868 O O . ALA B 1 179 ? 10.203 24.25 -2.229 1 96 179 ALA B O 1
ATOM 2869 N N . TRP B 1 180 ? 11.141 22.281 -2.646 1 93.44 180 TRP B N 1
ATOM 2870 C CA . TRP B 1 180 ? 12.477 22.844 -2.781 1 93.44 180 TRP B CA 1
ATOM 2871 C C . TRP B 1 180 ? 12.547 23.797 -3.969 1 93.44 180 TRP B C 1
ATOM 2873 O O . TRP B 1 180 ? 13.297 24.781 -3.947 1 93.44 180 TRP B O 1
ATOM 2883 N N . ALA B 1 181 ? 11.727 23.5 -5.023 1 92.62 181 ALA B N 1
ATOM 2884 C CA . ALA B 1 181 ? 11.695 24.359 -6.207 1 92.62 181 ALA B CA 1
ATOM 2885 C C . ALA B 1 181 ? 11.172 25.75 -5.863 1 92.62 181 ALA B C 1
ATOM 2887 O O . ALA B 1 181 ? 11.492 26.734 -6.547 1 92.62 181 ALA B O 1
ATOM 2888 N N . GLN B 1 182 ? 10.391 25.828 -4.887 1 91.44 182 GLN B N 1
ATOM 2889 C CA . GLN B 1 182 ? 9.828 27.109 -4.477 1 91.44 182 GLN B CA 1
ATOM 2890 C C . GLN B 1 182 ? 10.875 27.984 -3.797 1 91.44 182 GLN B C 1
ATOM 2892 O O . GLN B 1 182 ? 10.703 29.203 -3.68 1 91.44 182 GLN B O 1
ATOM 2897 N N . MET B 1 183 ? 11.906 27.328 -3.242 1 88.5 183 MET B N 1
ATOM 2898 C CA . MET B 1 183 ? 12.992 28.109 -2.641 1 88.5 183 MET B CA 1
ATOM 2899 C C . MET B 1 183 ? 13.742 28.906 -3.699 1 88.5 183 MET B C 1
ATOM 2901 O O . MET B 1 183 ? 14.336 29.938 -3.396 1 88.5 183 MET B O 1
ATOM 2905 N N . GLU B 1 184 ? 13.906 28.281 -4.852 1 74.81 184 GLU B N 1
ATOM 2906 C CA . GLU B 1 184 ? 14.68 28.906 -5.918 1 74.81 184 GLU B CA 1
ATOM 2907 C C . GLU B 1 184 ? 13.914 30.062 -6.551 1 74.81 184 GLU B C 1
ATOM 2909 O O . GLU B 1 184 ? 14.508 30.906 -7.227 1 74.81 184 GLU B O 1
ATOM 2914 N N . GLU B 1 185 ? 12.602 30.125 -6.32 1 61.59 185 GLU B N 1
ATOM 2915 C CA . GLU B 1 185 ? 11.883 31.266 -6.871 1 61.59 185 GLU B CA 1
ATOM 2916 C C . GLU B 1 185 ? 11.836 32.438 -5.875 1 61.59 185 GLU B C 1
ATOM 2918 O O . GLU B 1 185 ? 11.883 32.219 -4.66 1 61.59 185 GLU B O 1
#

Sequence (370 aa):
RDSENSGDSGYPSEKRSELDYPEPRDHGHSNGSRRPESDEDSLGSSGRETEENKTKGFDYLLKAAEAGDRQSMILVARAFDTGLNLSPDRYQDWSEALHWYNTALETTDCDEGGEYDGIQDEPRYALLAREAEMLFTGGYGLDKDPQRSGDLYTQAAEAAMEAMKGRLANQYYEKAEEAWAQMEERDSENSGDSGYPSEKRSELDYPEPRDHGHSNGSRRPESDEDSLGSSGRETEENKTKGFDYLLKAAEAGDRQSMILVARAFDTGLNLSPDRYQDWSEALHWYNTALETTDCDEGGEYDGIQDEPRYALLAREAEMLFTGGYGLDKDPQRSGDLYTQAAEAAMEAMKGRLANQYYEKAEEAWAQMEE

Radius of gyration: 45.64 Å; Cα contacts (8 Å, |Δi|>4): 385; chains: 2; bounding box: 122×92×92 Å

InterPro domains:
  IPR006597 Sel1-like repeat [PF08238] (47-69)
  IPR006597 Sel1-like repeat [PF08238] (72-104)
  IPR006597 Sel1-like repeat [PF08238] (128-159)
  IPR006597 Sel1-like repeat [PF08238] (167-177)
  IPR011990 Tetratricopeptide-like helical domain superfamily [G3DSA:1.25.40.10] (42-185)
  IPR051852 Alpha-type Protein Kinase [PTHR45992] (42-148)

Solvent-accessible surface area (backbone atoms only — not comparable to full-atom values): 20634 Å² total; per-residue (Å²): 136,91,83,86,89,83,90,77,81,86,79,86,82,85,86,80,78,83,81,82,78,79,84,81,80,83,76,80,76,80,75,75,77,73,72,74,77,72,68,62,61,54,60,52,47,51,50,45,51,53,44,50,48,37,29,50,51,30,51,52,36,47,51,41,25,74,73,63,36,48,69,31,19,44,52,49,12,48,18,21,60,73,45,48,76,44,28,88,94,52,67,51,24,38,49,58,13,45,52,27,44,51,51,30,71,70,43,73,68,77,69,68,63,81,61,73,63,67,86,79,62,76,50,69,25,56,55,33,37,50,51,14,50,48,22,53,68,32,50,57,84,26,70,61,34,29,63,61,13,15,54,28,13,41,51,14,15,52,40,36,43,52,56,45,37,61,46,65,19,41,51,24,43,52,49,12,51,54,21,44,53,54,62,78,98,141,80,88,80,85,79,84,84,81,80,80,74,79,80,81,68,79,78,77,79,74,79,78,79,82,80,79,76,78,79,75,78,75,75,70,76,77,72,68,63,61,55,62,53,46,54,50,46,49,52,44,51,49,36,29,51,52,31,52,53,34,47,51,41,25,75,73,63,36,46,71,31,19,44,52,48,13,48,18,21,60,71,45,48,75,47,29,88,92,55,68,52,24,38,50,59,12,45,52,26,44,50,51,29,71,69,44,73,68,79,69,70,63,82,61,72,63,67,85,79,62,75,50,68,25,57,56,33,35,49,49,13,48,48,22,53,66,32,50,56,83,26,70,60,34,28,62,62,13,16,54,28,13,41,51,13,14,53,40,35,42,51,57,45,36,59,51,61,18,44,49,25,43,50,50,12,50,53,22,44,52,54,63,78,98

Nearest PDB structures (foldseek):
  7shq-assembly1_A  TM=8.415E-01  e=2.962E-12  Homo sapiens
  8gm4-assembly1_A  TM=8.504E-01  e=1.372E-11  Homo sapiens
  8gm5-assembly1_A  TM=8.499E-01  e=1.372E-11  Homo sapiens
  8fo6-assembly1_A  TM=8.267E-01  e=1.684E-11  Homo sapiens
  6nx4-assembly1_A  TM=7.051E-01  e=5.210E-13  Homo sapiens

Foldseek 3Di:
DDDDDDDDDDDDDDDPDDDDPDDPDCPPPPPPPPDPPPCPVVVVVVVVVVLVVLAVVLVVLVVCLVVQNLLSLQVNLVCLCPVPSHRPVDGRANVSSLVSLVSSLVRDPVPPPPPCPPDRDDQSLRSLLVSLVCLCVDDRHGHHDNVSSVVSNVVSVVSVVVNVCVPPVVVVVVVVVVVVVVVVD/DDDDDDDDDDPDDPPPPPPPPPPPDCPPPPPPPPDPPPCPVVVVVVVVVVLVVLAVVLVVLVVCLVVQNLLSLQVNLVCLCPVPSHRPVDGRANVSSLVSLVSSLVRDPVPPVLPCPPDRDDQSLRSLLVSLVCLCVDDRHGHHDNVSSVVSNVVSVVSVCVNVCVPPVVVVVVVVVVVVVVVVD

pLDDT: mean 72.92, std 28.34, range [16.78, 98.69]

Organism: Nannospalax galili (NCBI:txid1026970)

Secondary str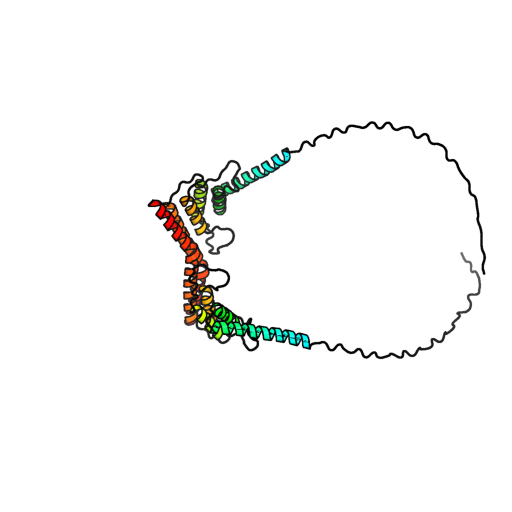ucture (DSSP, 8-state):
---------------------------------------HHHHHHHHHHHHHHHHHHHHHHHHHHHTT-HHHHHHHHHHHHH-TT--TT----HHHHHHHHHHHHHS--S-------TTTS--HHHHHHHHHHHHHH-BTTB---HHHHHHHHHHHHHHHHHHHIIIIIHHHHHHHHHHHHHHH-/---------------------------------------HHHHHHHHHHHHHHHHHHHHHHHHHHHTT-HHHHHHHHHHHHH-TT--TT----HHHHHHHHHHHHHS--S-------TTTS--HHHHHHHHHHHHHH-BTTB---HHHHHHHHHHHHHHHHHHHIIIIIHHHHHHHHHHHHHHH-